Protein AF-A0A2V5MFN9-F1 (afdb_monomer)

Secondary structure (DSSP, 8-state):
---HHHHHHHHHHHHHHHHHHHHHHHHHHHHH-HHHHHHHHHHHHHHHHHHHH-TTTGGGGGHHHHHHHHHHHHHHHHHHHHHHS-SS--SSS----TTS-SHHHHHHHHHHHHHHHHTS-GGGS-GGGSGGGHHHHHHHHT------HHHHHHHHHHHHHHHHHHH-TT-HHHHHHHTTS-HHHHHHHHHHH--TT-HHHHHHHHHS-HHHHHT---HHHHHHHHHHTTT-

Sequence (232 aa):
ERSFENARRARDDLFSDQNNRKRYGGYVAALFDPEIWTAIEARETKLRDAISKDSKLKSRIGAYDRIKNAQAELAKIAPRYDYLEQERPSTVGYRGPRAFYGTLFKYARLLTRAIDERLKPNGERIAAFRDSAKESLELELFSTEPVYNDYEILRLTDSLTDLAEKFGADDPMVKRVLAGKSPKARAAELVNGTKLKDVEFRKNLYAKDTTTLQAAHDPMLDLARMIDAPAR

Radius of gyration: 21.9 Å; Cα contacts (8 Å, |Δi|>4): 192; chains: 1; bounding box: 61×42×59 Å

Nearest PDB structures (foldseek):
  7dkb-assembly1_A  TM=8.309E-01  e=1.245E-04  Stenotrophomonas maltophilia R551-3
  3wok-assembly1_B  TM=7.250E-01  e=6.229E-05  Pseudoxanthomonas mexicana
  3woj-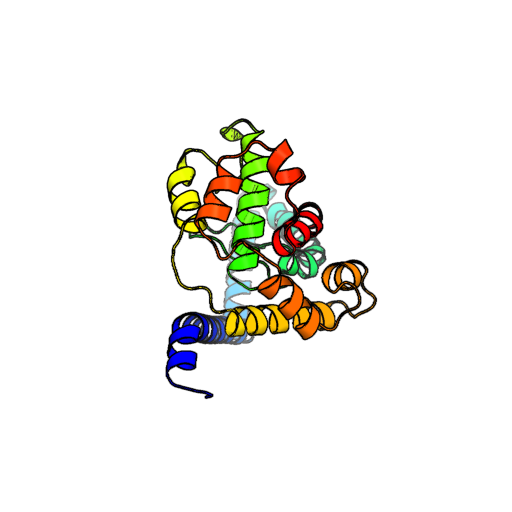assembly1_B  TM=7.357E-01  e=9.725E-05  Pseudoxanthomonas mexicana
  3wop-assembly1_B  TM=7.142E-01  e=1.185E-04  Pseudoxanthomonas mexicana
  3wor-assembly1_B  TM=7.436E-01  e=5.497E-04  Pseudoxanthomonas mexicana

Foldseek 3Di:
DPDPVVCVVCVVVVVVVVVVVVVVVVVVVLVPDPVSVVVVVVVVVVVLVVQCPDPVRNVVNCVVVVVVVVVVVCVVCVLPLQQLHDPDDDPDDDDDRLQQDFLLLVLLQLLLLLQVQVVDDLVPHDPCNHPVNVVVSLCSQLDLPDGDLVVQLVRNLVSLVCVCVSQHCPDPLNCVQCVPHRSSVSSNCQSVQFPSNDSVVSVVSNVDHPVVVVVDDHSSNVSSVVSVVVND

pLDDT: mean 91.91, std 8.73, range [52.59, 98.75]

Structure (mmCIF, N/CA/C/O backbone):
data_AF-A0A2V5MFN9-F1
#
_entry.id   AF-A0A2V5MFN9-F1
#
loop_
_atom_site.group_PDB
_atom_site.id
_atom_site.type_symbol
_atom_site.label_atom_id
_atom_site.label_alt_id
_atom_site.label_comp_id
_atom_site.label_asym_id
_atom_site.label_entity_id
_atom_site.label_seq_id
_atom_site.pdbx_PDB_ins_code
_atom_site.Cartn_x
_atom_site.Cartn_y
_atom_site.Cartn_z
_atom_site.occupancy
_atom_site.B_iso_or_equiv
_atom_site.auth_seq_id
_atom_site.auth_comp_id
_atom_site.auth_asym_id
_atom_site.auth_atom_id
_atom_site.pdbx_PDB_model_num
ATOM 1 N N . GLU A 1 1 ? -27.199 -4.634 -4.496 1.00 54.81 1 GLU A N 1
ATOM 2 C CA . GLU A 1 1 ? -26.996 -3.482 -3.588 1.00 54.81 1 GLU A CA 1
ATOM 3 C C . GLU A 1 1 ? -27.742 -3.727 -2.284 1.00 54.81 1 GLU A C 1
ATOM 5 O O . GLU A 1 1 ? -28.773 -4.385 -2.321 1.00 54.81 1 GLU A O 1
ATOM 10 N N . ARG A 1 2 ? -27.213 -3.270 -1.139 1.00 76.06 2 ARG A N 1
ATOM 11 C CA . ARG A 1 2 ? -27.873 -3.435 0.174 1.00 76.06 2 ARG A CA 1
ATOM 12 C C . ARG A 1 2 ? -28.681 -2.195 0.604 1.00 76.06 2 ARG A C 1
ATOM 14 O O . ARG A 1 2 ? -29.688 -2.362 1.275 1.00 76.06 2 ARG A O 1
ATOM 21 N N . SER A 1 3 ? -28.257 -0.977 0.234 1.00 89.38 3 SER A N 1
ATOM 22 C CA . SER A 1 3 ? -28.983 0.296 0.450 1.00 89.38 3 SER A CA 1
ATOM 23 C C . SER A 1 3 ? -28.327 1.455 -0.328 1.00 89.38 3 SER A C 1
ATOM 25 O O . SER A 1 3 ? -27.166 1.337 -0.728 1.00 89.38 3 SER A O 1
ATOM 27 N N . PHE A 1 4 ? -29.030 2.587 -0.486 1.00 91.94 4 PHE A N 1
ATOM 28 C CA . PHE A 1 4 ? -28.477 3.826 -1.067 1.00 91.94 4 PHE A CA 1
ATOM 29 C C . PHE A 1 4 ? -27.257 4.342 -0.292 1.00 91.94 4 PHE A C 1
ATOM 31 O O . PHE A 1 4 ? -26.250 4.722 -0.881 1.00 91.94 4 PHE A O 1
ATOM 38 N N . GLU A 1 5 ? -27.316 4.308 1.040 1.00 91.88 5 GLU A N 1
ATOM 39 C CA . GLU A 1 5 ? -26.217 4.784 1.880 1.00 91.88 5 GLU A CA 1
ATOM 40 C C . GLU A 1 5 ? -24.960 3.916 1.717 1.00 91.88 5 GLU A C 1
ATOM 42 O O . GLU A 1 5 ? -23.855 4.445 1.647 1.00 91.88 5 GLU A O 1
ATOM 47 N N . ASN A 1 6 ? -25.105 2.598 1.548 1.00 91.56 6 ASN A N 1
ATOM 48 C CA . ASN A 1 6 ? -23.965 1.733 1.234 1.00 91.56 6 ASN A CA 1
ATOM 49 C C . ASN A 1 6 ? -23.357 2.058 -0.137 1.00 91.56 6 ASN A C 1
ATOM 51 O O . ASN A 1 6 ? -22.135 2.070 -0.271 1.00 91.56 6 ASN A O 1
ATOM 55 N N . ALA A 1 7 ? -24.190 2.364 -1.138 1.00 90.94 7 ALA A N 1
ATOM 56 C CA . ALA A 1 7 ? -23.710 2.790 -2.450 1.00 90.94 7 ALA A CA 1
ATOM 57 C C . ALA A 1 7 ? -22.947 4.122 -2.363 1.00 90.94 7 ALA A C 1
ATOM 59 O O . ALA A 1 7 ? -21.860 4.235 -2.922 1.00 90.94 7 ALA A O 1
ATOM 60 N N . ARG A 1 8 ? -23.457 5.100 -1.600 1.00 92.56 8 ARG A N 1
ATOM 61 C CA . ARG A 1 8 ? -22.778 6.386 -1.376 1.00 92.56 8 ARG A CA 1
ATOM 62 C C . ARG A 1 8 ? -21.408 6.202 -0.718 1.00 92.56 8 ARG A C 1
ATOM 64 O O . ARG A 1 8 ? -20.448 6.817 -1.169 1.00 92.56 8 ARG A O 1
ATOM 71 N N . ARG A 1 9 ? -21.314 5.357 0.316 1.00 92.38 9 ARG A N 1
ATOM 72 C CA . ARG A 1 9 ? -20.062 5.076 1.047 1.00 92.38 9 ARG A CA 1
ATOM 73 C C . ARG A 1 9 ? -18.984 4.439 0.169 1.00 92.38 9 ARG A C 1
ATOM 75 O O . ARG A 1 9 ? -17.819 4.770 0.325 1.00 92.38 9 ARG A O 1
ATOM 82 N N . ALA A 1 10 ? -19.371 3.540 -0.736 1.00 92.12 10 ALA A N 1
ATOM 83 C CA . ALA A 1 10 ? -18.436 2.788 -1.575 1.00 92.12 10 ALA A CA 1
ATOM 84 C C . ALA A 1 10 ? -18.175 3.425 -2.952 1.00 92.12 10 ALA A C 1
ATOM 86 O O . ALA A 1 10 ? -17.347 2.924 -3.707 1.00 92.12 10 ALA A O 1
ATOM 87 N N . ARG A 1 11 ? -18.891 4.498 -3.313 1.00 92.38 11 ARG A N 1
ATOM 88 C CA . ARG A 1 11 ? -18.909 5.059 -4.673 1.00 92.38 11 ARG A CA 1
ATOM 89 C C . ARG A 1 11 ? -17.518 5.410 -5.205 1.00 92.38 11 ARG A C 1
ATOM 91 O O . ARG A 1 11 ? -17.203 5.049 -6.335 1.00 92.38 11 ARG A O 1
ATOM 98 N N . ASP A 1 12 ? -16.715 6.118 -4.418 1.00 89.56 12 ASP A N 1
ATOM 99 C CA . ASP A 1 12 ? -15.441 6.674 -4.891 1.00 89.56 12 ASP A CA 1
ATOM 100 C C . ASP A 1 12 ? -14.370 5.573 -5.033 1.00 89.56 12 ASP A C 1
ATOM 102 O O . ASP A 1 12 ? -13.616 5.553 -6.012 1.00 89.56 12 ASP A O 1
ATOM 106 N N . ASP A 1 13 ? -14.378 4.592 -4.124 1.00 89.44 13 ASP A N 1
ATOM 107 C CA . ASP A 1 13 ? -13.568 3.373 -4.237 1.00 89.44 13 ASP A CA 1
ATOM 108 C C . ASP A 1 13 ? -13.994 2.541 -5.454 1.00 89.44 13 ASP A C 1
ATOM 110 O O . ASP A 1 13 ? -13.163 2.199 -6.292 1.00 89.44 13 ASP A O 1
ATOM 114 N N . LEU A 1 14 ? -15.298 2.283 -5.610 1.00 91.75 14 LEU A N 1
ATOM 115 C CA . LEU A 1 14 ? -15.836 1.505 -6.728 1.00 91.75 14 LEU A CA 1
ATOM 116 C C . LEU A 1 14 ? -15.491 2.148 -8.074 1.00 91.75 14 LEU A C 1
ATOM 118 O O . LEU A 1 14 ? -15.101 1.454 -9.013 1.00 91.75 14 LEU A O 1
ATOM 122 N N . PHE A 1 15 ? -15.614 3.471 -8.173 1.00 92.25 15 PHE A N 1
ATOM 123 C CA . PHE A 1 15 ? -15.217 4.211 -9.365 1.00 92.25 15 PHE A CA 1
ATOM 124 C C . PHE A 1 15 ? -13.717 4.053 -9.649 1.00 92.25 15 PHE A C 1
ATOM 126 O O . PHE A 1 15 ? -13.321 3.784 -10.788 1.00 92.25 15 PHE A O 1
ATOM 133 N N . SER A 1 16 ? -12.880 4.166 -8.614 1.00 88.81 16 SER A N 1
ATOM 134 C CA . SER A 1 16 ? -11.431 3.976 -8.725 1.00 88.81 16 SER A CA 1
ATOM 135 C C . SER A 1 16 ? -11.075 2.563 -9.197 1.00 88.81 16 SER A C 1
ATOM 137 O O . SER A 1 16 ? -10.238 2.406 -10.091 1.00 88.81 16 SER A O 1
ATOM 139 N N . ASP A 1 17 ? -11.750 1.540 -8.677 1.00 89.75 17 ASP A N 1
ATOM 140 C CA . ASP A 1 17 ? -11.552 0.140 -9.055 1.00 89.75 17 ASP A CA 1
ATOM 141 C C . ASP A 1 17 ? -12.004 -0.143 -10.489 1.00 89.75 17 ASP A C 1
ATOM 143 O O . ASP A 1 17 ? -11.274 -0.770 -11.261 1.00 89.75 17 ASP A O 1
ATOM 147 N N . GLN A 1 18 ? -13.165 0.374 -10.898 1.00 93.25 18 GLN A N 1
ATOM 148 C CA . GLN A 1 18 ? -13.652 0.271 -12.276 1.00 93.25 18 GLN A CA 1
ATOM 149 C C . GLN A 1 18 ? -12.688 0.934 -13.264 1.00 93.25 18 GLN A C 1
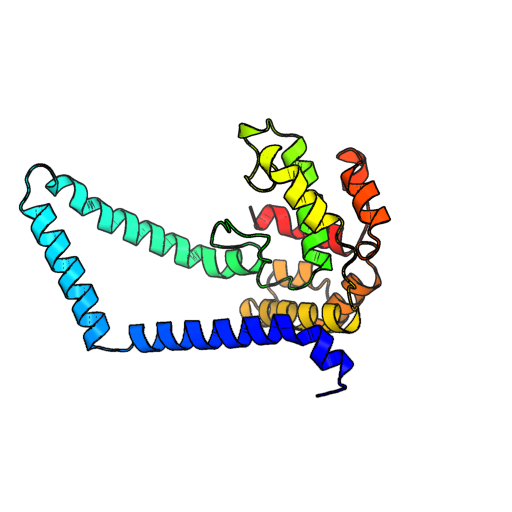ATOM 151 O O . GLN A 1 18 ? -12.368 0.360 -14.311 1.00 93.25 18 GLN A O 1
ATOM 156 N N . ASN A 1 19 ? -12.179 2.118 -12.918 1.00 93.25 19 ASN A N 1
ATOM 157 C CA . ASN A 1 19 ? -11.211 2.829 -13.740 1.00 93.25 19 ASN A CA 1
ATOM 158 C C . ASN A 1 19 ? -9.875 2.072 -13.826 1.00 93.25 19 ASN A C 1
ATOM 160 O O . ASN A 1 19 ? -9.330 1.895 -14.919 1.00 93.25 19 ASN A O 1
ATOM 164 N N . ASN A 1 20 ? -9.374 1.554 -12.700 1.00 89.44 20 ASN A N 1
ATOM 165 C CA . ASN A 1 20 ? -8.176 0.715 -12.678 1.00 89.44 20 ASN A CA 1
ATOM 166 C C . ASN A 1 20 ? -8.368 -0.546 -13.529 1.00 89.44 20 ASN A C 1
ATOM 168 O O . ASN A 1 20 ? -7.502 -0.858 -14.346 1.00 89.44 20 ASN A O 1
ATOM 172 N N . ARG A 1 21 ? -9.508 -1.236 -13.412 1.00 93.69 21 ARG A N 1
ATOM 173 C CA . ARG A 1 21 ? -9.825 -2.426 -14.215 1.00 93.69 21 ARG A CA 1
ATOM 174 C C . ARG A 1 21 ? -9.848 -2.112 -15.708 1.00 93.69 21 ARG A C 1
ATOM 176 O O . ARG A 1 21 ? -9.245 -2.851 -16.483 1.00 93.69 21 ARG A O 1
ATOM 183 N N . LYS A 1 22 ? -10.481 -1.008 -16.116 1.00 95.25 22 LYS A N 1
ATOM 184 C CA . LYS A 1 22 ? -10.473 -0.549 -17.515 1.00 95.25 22 LYS A CA 1
ATOM 185 C C . LYS A 1 22 ? -9.045 -0.296 -18.005 1.00 95.25 22 LYS A C 1
ATOM 187 O O . LYS A 1 22 ? -8.675 -0.762 -19.080 1.00 95.25 22 LYS A O 1
ATOM 192 N N . ARG A 1 23 ? -8.233 0.399 -17.202 1.00 94.12 23 ARG A N 1
ATOM 193 C CA . ARG A 1 23 ? -6.831 0.698 -17.523 1.00 94.12 23 ARG A CA 1
ATOM 194 C C . ARG A 1 23 ? -6.000 -0.574 -17.699 1.00 94.12 23 ARG A C 1
ATOM 196 O O . ARG A 1 23 ? -5.337 -0.721 -18.720 1.00 94.12 23 ARG A O 1
ATOM 203 N N . TYR A 1 24 ? -6.049 -1.495 -16.734 1.00 92.38 24 TYR A N 1
ATOM 204 C CA . TYR A 1 24 ? -5.300 -2.752 -16.808 1.00 92.38 24 TYR A CA 1
ATOM 205 C C . TYR A 1 24 ? -5.790 -3.652 -17.945 1.00 92.38 24 TYR A C 1
ATOM 207 O O . TYR A 1 24 ? -4.964 -4.263 -18.613 1.00 92.38 24 TYR A O 1
ATOM 215 N N . GLY A 1 25 ? -7.096 -3.672 -18.230 1.00 95.94 25 GLY A N 1
ATOM 216 C CA . GLY A 1 25 ? -7.638 -4.357 -19.405 1.00 95.94 25 GLY A CA 1
ATOM 217 C C . GLY A 1 25 ? -7.037 -3.833 -20.712 1.00 95.94 25 GLY A C 1
ATOM 218 O O . GLY A 1 25 ? -6.612 -4.624 -21.547 1.00 95.94 25 GLY A O 1
ATOM 219 N N . GLY A 1 26 ? -6.913 -2.509 -20.854 1.00 95.88 26 GLY A N 1
ATOM 220 C CA . GLY A 1 26 ? -6.237 -1.895 -22.001 1.00 95.88 26 GLY A CA 1
ATOM 221 C C . GLY A 1 26 ? -4.747 -2.240 -22.086 1.00 95.88 26 GLY A C 1
ATOM 222 O O . GLY A 1 26 ? -4.255 -2.540 -23.169 1.00 95.88 26 GLY A O 1
ATOM 223 N N . TYR A 1 27 ? -4.029 -2.249 -20.956 1.00 94.38 27 TYR A N 1
ATOM 224 C CA . TYR A 1 27 ? -2.616 -2.649 -20.928 1.00 94.38 27 TYR A CA 1
ATOM 225 C C . TYR A 1 27 ? -2.419 -4.099 -21.363 1.00 94.38 27 TYR A C 1
ATOM 227 O O . TYR A 1 27 ? -1.561 -4.368 -22.195 1.00 94.38 27 TYR A O 1
ATOM 235 N N . VAL A 1 28 ? -3.225 -5.021 -20.837 1.00 95.81 28 VAL A N 1
ATOM 236 C CA . VAL A 1 28 ? -3.150 -6.441 -21.202 1.00 95.81 28 VAL A CA 1
ATOM 237 C C . VAL A 1 28 ? -3.509 -6.646 -22.673 1.00 95.81 28 VAL A C 1
ATOM 239 O O . VAL A 1 28 ? -2.799 -7.367 -23.366 1.00 95.81 28 VAL A O 1
ATOM 242 N N . ALA A 1 29 ? -4.549 -5.973 -23.175 1.00 95.81 29 ALA A N 1
ATOM 243 C CA . ALA A 1 29 ? -4.909 -6.031 -24.590 1.00 95.81 29 ALA A CA 1
ATOM 244 C C . ALA A 1 29 ? -3.756 -5.562 -25.491 1.00 95.81 29 ALA A C 1
ATOM 246 O O . ALA A 1 29 ? -3.422 -6.247 -26.449 1.00 95.81 29 ALA A O 1
ATOM 247 N N . ALA A 1 30 ? -3.099 -4.451 -25.145 1.00 94.56 30 ALA A N 1
ATOM 248 C CA . ALA A 1 30 ? -1.953 -3.949 -25.900 1.00 94.56 30 ALA A CA 1
ATOM 249 C C . ALA A 1 30 ? -0.726 -4.874 -25.827 1.00 94.56 30 ALA A C 1
ATOM 251 O O . ALA A 1 30 ? 0.009 -4.985 -26.800 1.00 94.56 30 ALA A O 1
ATOM 252 N N . LEU A 1 31 ? -0.496 -5.541 -24.690 1.00 93.06 31 LEU A N 1
ATOM 253 C CA . LEU A 1 31 ? 0.604 -6.503 -24.534 1.00 93.06 31 LEU A CA 1
ATOM 254 C C . LEU A 1 31 ? 0.388 -7.792 -25.337 1.00 93.06 31 LEU A C 1
ATOM 256 O O . LEU A 1 31 ? 1.364 -8.448 -25.687 1.00 93.06 31 LEU A O 1
ATOM 260 N N . PHE A 1 32 ? -0.864 -8.156 -25.620 1.00 95.69 32 PHE A N 1
ATOM 261 C CA . PHE A 1 32 ? -1.203 -9.306 -26.461 1.00 95.69 32 PHE A CA 1
ATOM 262 C C . PHE A 1 32 ? -1.425 -8.955 -27.934 1.00 95.69 32 PHE A C 1
ATOM 264 O O . PHE A 1 32 ? -1.604 -9.863 -28.743 1.00 95.69 32 PHE A O 1
ATOM 271 N N . ASP A 1 33 ? -1.403 -7.672 -28.292 1.00 97.69 33 ASP A N 1
ATOM 272 C CA . ASP A 1 33 ? -1.504 -7.224 -29.676 1.00 97.69 33 ASP A CA 1
ATOM 273 C C . ASP A 1 33 ? -0.161 -7.448 -30.409 1.00 97.69 33 ASP A C 1
ATOM 275 O O . ASP A 1 33 ? 0.855 -6.842 -30.036 1.00 97.69 33 ASP A O 1
ATOM 279 N N . PRO A 1 34 ? -0.117 -8.304 -31.451 1.00 97.12 34 PRO A N 1
ATOM 280 C CA . PRO A 1 34 ? 1.129 -8.627 -32.143 1.00 97.12 34 PRO A CA 1
ATOM 281 C C . PRO A 1 34 ? 1.766 -7.435 -32.863 1.00 97.12 34 PRO A C 1
ATOM 283 O O . PRO A 1 34 ? 2.992 -7.377 -32.968 1.00 97.12 34 PRO A O 1
ATOM 286 N N . GLU A 1 35 ? 0.969 -6.486 -33.363 1.00 97.62 35 GLU A N 1
ATOM 287 C CA . GLU A 1 35 ? 1.479 -5.307 -34.067 1.00 97.62 35 GLU A CA 1
ATOM 288 C C . GLU A 1 35 ? 2.145 -4.346 -33.082 1.00 97.62 35 GLU A C 1
ATOM 290 O O . GLU A 1 35 ? 3.250 -3.854 -33.336 1.00 97.62 35 GLU A O 1
ATOM 295 N N . ILE A 1 36 ? 1.518 -4.126 -31.921 1.00 96.94 36 ILE A N 1
ATOM 296 C CA . ILE A 1 36 ? 2.096 -3.311 -30.845 1.00 96.94 36 ILE A CA 1
ATOM 297 C C . ILE A 1 36 ? 3.383 -3.949 -30.328 1.00 96.94 36 ILE A C 1
ATOM 299 O O . ILE A 1 36 ? 4.393 -3.249 -30.193 1.00 96.94 36 ILE A O 1
ATOM 303 N N . TRP A 1 37 ? 3.374 -5.258 -30.063 1.00 94.94 37 TRP A N 1
ATOM 304 C CA . TRP A 1 37 ? 4.554 -5.960 -29.563 1.00 94.94 37 TRP A CA 1
ATOM 305 C C . TRP A 1 37 ? 5.717 -5.891 -30.559 1.00 94.94 37 TRP A C 1
ATOM 307 O O . TRP A 1 37 ? 6.818 -5.462 -30.207 1.00 94.94 37 TRP A O 1
ATOM 317 N N . THR A 1 38 ? 5.443 -6.174 -31.835 1.00 96.81 38 THR A N 1
ATOM 318 C CA . THR A 1 38 ? 6.428 -6.066 -32.922 1.00 96.81 38 THR A CA 1
ATOM 319 C C . THR A 1 38 ? 6.982 -4.642 -33.036 1.00 96.81 38 THR A C 1
ATOM 321 O O . THR A 1 38 ? 8.184 -4.438 -33.221 1.00 96.81 38 THR A O 1
ATOM 324 N N . ALA A 1 39 ? 6.134 -3.619 -32.885 1.00 96.94 39 ALA A N 1
ATOM 325 C CA . ALA A 1 39 ? 6.572 -2.227 -32.910 1.00 96.94 39 ALA A CA 1
ATOM 326 C C . ALA A 1 39 ? 7.486 -1.871 -31.722 1.00 96.94 39 ALA A C 1
ATOM 328 O O . ALA A 1 39 ? 8.396 -1.052 -31.882 1.00 96.94 39 ALA A O 1
ATOM 329 N N . ILE A 1 40 ? 7.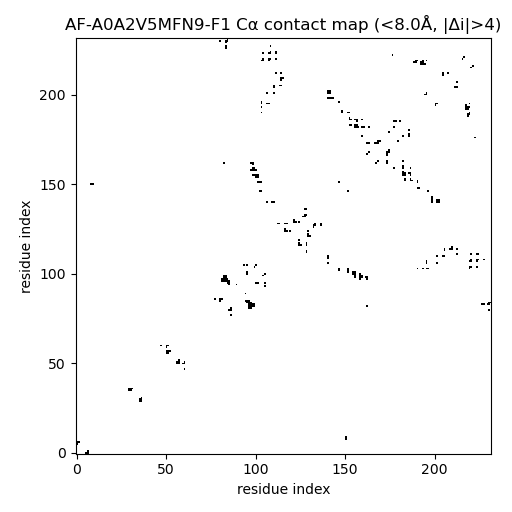270 -2.460 -30.541 1.00 96.25 40 ILE A N 1
ATOM 330 C CA . ILE A 1 40 ? 8.151 -2.299 -29.374 1.00 96.25 40 ILE A CA 1
ATOM 331 C C . ILE A 1 40 ? 9.517 -2.941 -29.653 1.00 96.25 40 ILE A C 1
ATOM 333 O O . ILE A 1 40 ? 10.541 -2.268 -29.503 1.00 96.25 40 ILE A O 1
ATOM 337 N N . GLU A 1 41 ? 9.540 -4.185 -30.135 1.00 96.00 41 GLU A N 1
ATOM 338 C CA . GLU A 1 41 ? 10.775 -4.914 -30.468 1.00 96.00 41 GLU A CA 1
ATOM 339 C C . GLU A 1 41 ? 11.590 -4.209 -31.563 1.00 96.00 41 GLU A C 1
ATOM 341 O O . GLU A 1 41 ? 12.815 -4.068 -31.460 1.00 96.00 41 GLU A O 1
ATOM 346 N N . ALA A 1 42 ? 10.917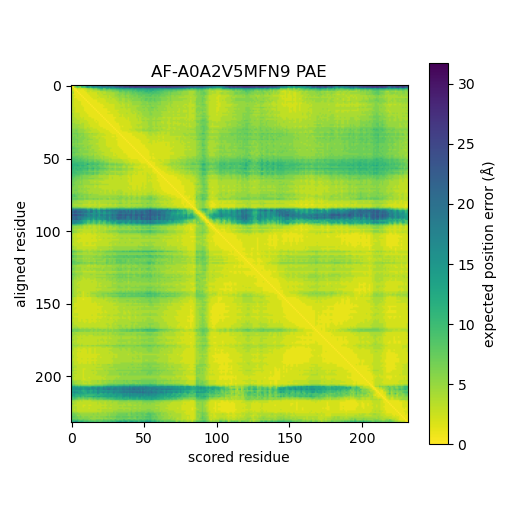 -3.685 -32.592 1.00 97.88 42 ALA A N 1
ATOM 347 C CA . ALA A 1 42 ? 11.561 -2.923 -33.656 1.00 97.88 42 ALA A CA 1
ATOM 348 C C . ALA A 1 42 ? 12.199 -1.623 -33.132 1.00 97.88 42 ALA A C 1
ATOM 350 O O . ALA A 1 42 ? 13.310 -1.264 -33.536 1.00 97.88 42 ALA A O 1
ATOM 351 N N . ARG A 1 43 ? 11.530 -0.913 -32.208 1.00 97.75 43 ARG A N 1
ATOM 352 C CA . ARG A 1 43 ? 12.085 0.296 -31.570 1.00 97.75 43 ARG A CA 1
ATOM 353 C C . ARG A 1 43 ? 13.296 -0.032 -30.702 1.00 97.75 43 ARG A C 1
ATOM 355 O O . ARG A 1 43 ? 14.279 0.709 -30.758 1.00 97.75 43 ARG A O 1
ATOM 362 N N . GLU A 1 44 ? 13.246 -1.120 -29.932 1.00 96.25 44 GLU A N 1
ATOM 363 C CA . GLU A 1 44 ? 14.388 -1.569 -29.129 1.00 96.25 44 GLU A CA 1
ATOM 364 C C . GLU A 1 44 ? 15.586 -1.912 -30.020 1.00 96.25 44 GLU A C 1
ATOM 366 O O . GLU A 1 44 ? 16.678 -1.388 -29.795 1.00 96.25 44 GLU A O 1
ATOM 371 N N . THR A 1 45 ? 15.376 -2.729 -31.055 1.00 97.00 45 THR A N 1
ATOM 372 C CA . THR A 1 45 ? 16.426 -3.126 -32.004 1.00 97.00 45 THR A CA 1
ATOM 373 C C . THR A 1 45 ? 17.073 -1.903 -32.647 1.00 97.00 45 THR A C 1
ATOM 375 O O . THR A 1 45 ? 18.293 -1.754 -32.611 1.00 97.00 45 THR A O 1
ATOM 378 N N . LYS A 1 46 ? 16.262 -0.954 -33.137 1.00 97.44 46 LYS A N 1
ATOM 379 C CA . LYS A 1 46 ? 16.761 0.290 -33.739 1.00 97.44 46 LYS A CA 1
ATOM 380 C C . LYS A 1 46 ? 17.638 1.095 -32.775 1.00 97.44 46 LYS A C 1
ATOM 382 O O . LYS A 1 46 ? 18.661 1.640 -33.192 1.00 97.44 46 LYS A O 1
ATOM 387 N N . LEU A 1 47 ? 17.248 1.192 -31.501 1.00 96.44 47 LEU A N 1
ATOM 388 C CA . LEU A 1 47 ? 18.026 1.913 -30.492 1.00 96.44 47 LEU A CA 1
ATOM 389 C C . LEU A 1 47 ? 19.336 1.186 -30.164 1.00 96.44 47 LEU A C 1
ATOM 391 O O . LEU A 1 47 ? 20.388 1.823 -30.111 1.00 96.44 47 LEU A O 1
ATOM 395 N N . ARG A 1 48 ? 19.293 -0.138 -29.989 1.00 95.75 48 ARG A N 1
ATOM 396 C CA . ARG A 1 48 ? 20.488 -0.959 -29.748 1.00 95.75 48 ARG A CA 1
ATOM 397 C C . ARG A 1 48 ? 21.488 -0.845 -30.894 1.00 95.75 48 ARG A C 1
ATOM 399 O O . ARG A 1 48 ? 22.660 -0.580 -30.640 1.00 95.75 48 ARG A O 1
ATOM 406 N N . ASP A 1 49 ? 21.022 -0.940 -32.135 1.00 95.44 49 ASP A N 1
ATOM 407 C CA . ASP A 1 49 ? 21.863 -0.787 -33.324 1.00 95.44 49 ASP A CA 1
ATOM 408 C C . ASP A 1 49 ? 22.523 0.592 -33.386 1.00 95.44 49 ASP A C 1
ATOM 410 O O . ASP A 1 49 ? 23.709 0.701 -33.707 1.00 95.44 49 ASP A O 1
ATOM 414 N N . ALA A 1 50 ? 21.776 1.655 -33.069 1.00 95.69 50 ALA A N 1
ATOM 415 C CA . ALA A 1 50 ? 22.314 3.011 -33.019 1.00 95.69 50 ALA A CA 1
ATOM 416 C C . ALA A 1 50 ? 23.406 3.146 -31.942 1.00 95.69 50 ALA A C 1
ATOM 418 O O . ALA A 1 50 ? 24.475 3.689 -32.220 1.00 95.69 50 ALA A O 1
ATOM 419 N N . ILE A 1 51 ? 23.179 2.589 -30.747 1.00 95.62 51 ILE A N 1
ATOM 420 C CA . ILE A 1 51 ? 24.164 2.558 -29.654 1.00 95.62 51 ILE A CA 1
ATOM 421 C C . ILE A 1 51 ? 25.423 1.790 -30.073 1.00 95.62 51 ILE A C 1
ATOM 423 O O . ILE A 1 51 ? 26.534 2.241 -29.807 1.00 95.62 51 ILE A O 1
ATOM 427 N N . SER A 1 52 ? 25.275 0.638 -30.731 1.00 92.94 52 SER A N 1
ATOM 428 C CA . SER A 1 52 ? 26.407 -0.200 -31.141 1.00 92.94 52 SER A CA 1
ATOM 429 C C . SER A 1 52 ? 27.255 0.416 -32.257 1.00 92.94 52 SER A C 1
ATOM 431 O O . SER A 1 52 ? 28.453 0.126 -32.328 1.00 92.94 52 SER A O 1
ATOM 433 N N . LYS A 1 53 ? 26.653 1.252 -33.114 1.00 95.38 53 LYS A N 1
ATOM 434 C CA . LYS A 1 53 ? 27.331 1.962 -34.213 1.00 95.38 53 LYS A CA 1
ATOM 435 C C . LYS A 1 53 ? 28.064 3.227 -33.754 1.00 95.38 53 LYS A C 1
ATOM 437 O O . LYS A 1 53 ? 29.020 3.630 -34.412 1.00 95.38 53 LYS A O 1
ATOM 442 N N . ASP A 1 54 ? 27.662 3.834 -32.639 1.00 96.44 54 ASP A N 1
ATOM 443 C CA . ASP A 1 54 ? 28.342 4.998 -32.061 1.00 96.44 54 ASP A CA 1
ATOM 444 C C . ASP A 1 54 ? 29.447 4.559 -31.083 1.00 96.44 54 ASP A C 1
ATOM 446 O O . ASP A 1 54 ? 29.186 3.999 -30.017 1.00 96.44 54 ASP A O 1
ATOM 450 N N . SER A 1 55 ? 30.707 4.853 -31.416 1.00 95.31 55 SER A N 1
ATOM 451 C CA . SER A 1 55 ? 31.869 4.496 -30.592 1.00 95.31 55 SER A CA 1
ATOM 452 C C . SER A 1 55 ? 31.832 5.096 -29.182 1.00 95.31 55 SER A C 1
ATOM 454 O O . SER A 1 55 ? 32.356 4.479 -28.253 1.00 95.31 55 SER A O 1
ATOM 456 N N . LYS A 1 56 ? 31.177 6.250 -28.990 1.00 96.25 56 LYS A N 1
ATOM 457 C CA . LYS A 1 56 ? 31.014 6.892 -27.676 1.00 96.25 56 LYS A CA 1
ATOM 458 C C . LYS A 1 56 ? 29.961 6.194 -26.818 1.00 96.25 56 LYS A C 1
ATOM 460 O O . LYS A 1 56 ? 30.051 6.234 -25.590 1.00 96.25 56 LYS A O 1
ATOM 465 N N . LEU A 1 57 ? 28.965 5.565 -27.444 1.00 94.81 57 LEU A N 1
ATOM 466 C CA . LEU A 1 57 ? 27.835 4.934 -26.756 1.00 94.81 57 LEU A CA 1
ATOM 467 C C . LEU A 1 57 ? 27.955 3.418 -26.659 1.00 94.81 57 LEU A C 1
ATOM 469 O O . LEU A 1 57 ? 27.306 2.833 -25.799 1.00 94.81 57 LEU A O 1
ATOM 473 N N . LYS A 1 58 ? 28.802 2.777 -27.468 1.00 93.56 58 LYS A N 1
ATOM 474 C CA . LYS A 1 58 ? 28.925 1.316 -27.559 1.00 93.56 58 LYS A CA 1
ATOM 475 C C . LYS A 1 58 ? 29.065 0.616 -26.203 1.00 93.56 58 LYS A C 1
ATOM 477 O O . LYS A 1 58 ? 28.453 -0.427 -25.991 1.00 93.56 58 LYS A O 1
ATOM 482 N N . SER A 1 59 ? 29.800 1.204 -25.255 1.00 93.31 59 SER A N 1
ATOM 483 C CA . SER A 1 59 ? 29.955 0.662 -23.892 1.00 93.31 59 SER A CA 1
ATOM 484 C C . SER A 1 59 ? 28.653 0.636 -23.077 1.00 93.31 59 SER A C 1
ATOM 486 O O . SER A 1 59 ? 28.537 -0.118 -22.113 1.00 93.31 59 SER A O 1
ATOM 488 N N . ARG A 1 60 ? 27.646 1.429 -23.459 1.00 94.81 60 ARG A N 1
ATOM 489 C CA . ARG A 1 60 ? 26.338 1.518 -22.796 1.00 94.81 60 ARG A CA 1
ATOM 490 C C . ARG A 1 60 ? 25.388 0.390 -23.170 1.00 94.81 60 ARG A C 1
ATOM 492 O O . ARG A 1 60 ? 24.383 0.237 -22.483 1.00 94.81 60 ARG A O 1
ATOM 499 N N . ILE A 1 61 ? 25.701 -0.432 -24.175 1.00 93.81 61 ILE A N 1
ATOM 500 C CA . ILE A 1 61 ? 24.848 -1.569 -24.554 1.00 93.81 61 ILE A CA 1
ATOM 501 C C . ILE A 1 61 ? 24.624 -2.542 -23.383 1.00 93.81 61 ILE A C 1
ATOM 503 O O . ILE A 1 61 ? 23.521 -3.054 -23.210 1.00 93.81 61 ILE A O 1
ATOM 507 N N . GLY A 1 62 ? 25.617 -2.696 -22.496 1.00 92.94 62 GLY A N 1
ATOM 508 C CA . GLY A 1 62 ? 25.505 -3.518 -21.285 1.00 92.94 62 GLY A CA 1
ATOM 509 C C . GLY A 1 62 ? 24.491 -3.002 -20.252 1.00 92.94 62 GLY A C 1
ATOM 510 O O . GLY A 1 62 ? 24.166 -3.710 -19.301 1.00 92.94 62 GLY A O 1
ATOM 511 N N . ALA A 1 63 ? 23.948 -1.787 -20.415 1.00 94.75 63 ALA A N 1
ATOM 512 C CA . ALA A 1 63 ? 22.855 -1.297 -19.576 1.00 94.75 63 ALA A CA 1
ATOM 513 C C . ALA A 1 63 ? 21.591 -2.163 -19.710 1.00 94.75 63 ALA A C 1
ATOM 515 O O . ALA A 1 63 ? 20.881 -2.335 -18.723 1.00 94.75 63 ALA A O 1
ATOM 516 N N . TYR A 1 64 ? 21.342 -2.751 -20.885 1.00 94.31 64 TYR A N 1
ATOM 517 C CA . TYR A 1 64 ? 20.206 -3.651 -21.093 1.00 94.31 64 TYR A CA 1
ATOM 518 C C . TYR A 1 64 ? 20.293 -4.899 -20.218 1.00 94.31 64 TYR A C 1
ATOM 520 O O . TYR A 1 64 ? 19.314 -5.252 -19.566 1.00 94.31 64 TYR A O 1
ATOM 528 N N . ASP A 1 65 ? 21.468 -5.525 -20.136 1.00 95.00 65 ASP A N 1
ATOM 529 C CA . ASP A 1 65 ? 21.665 -6.700 -19.283 1.00 95.00 65 ASP A CA 1
ATOM 530 C C . ASP A 1 65 ? 21.520 -6.336 -17.805 1.00 95.00 65 ASP A C 1
ATOM 532 O O . ASP A 1 65 ? 20.887 -7.060 -17.040 1.00 95.00 65 ASP A O 1
ATOM 536 N N . ARG A 1 66 ? 22.023 -5.162 -17.401 1.00 96.69 66 ARG A N 1
ATOM 537 C CA . ARG A 1 66 ? 21.820 -4.652 -16.037 1.00 96.69 66 ARG A CA 1
ATOM 538 C C . ARG A 1 66 ? 20.338 -4.449 -15.714 1.00 96.69 66 ARG A C 1
ATOM 540 O O . ARG A 1 66 ? 19.910 -4.839 -14.632 1.00 96.69 66 ARG A O 1
ATOM 547 N N . ILE A 1 67 ? 19.563 -3.870 -16.634 1.00 95.88 67 ILE A N 1
ATOM 548 C CA . ILE A 1 67 ? 18.114 -3.685 -16.469 1.00 95.88 67 ILE A CA 1
ATOM 549 C C . ILE A 1 67 ? 17.414 -5.042 -16.406 1.00 95.88 67 ILE A C 1
ATOM 551 O O . ILE A 1 67 ? 16.621 -5.263 -15.497 1.00 95.88 67 ILE A O 1
ATOM 555 N N . LYS A 1 68 ? 17.734 -5.967 -17.317 1.00 96.19 68 LYS A N 1
ATOM 556 C CA . LYS A 1 68 ? 17.170 -7.322 -17.336 1.00 96.19 68 LYS A CA 1
ATOM 557 C C . LYS A 1 68 ? 17.414 -8.048 -16.013 1.00 96.19 68 LYS A C 1
ATOM 559 O O . LYS A 1 68 ? 16.480 -8.608 -15.448 1.00 96.19 68 LYS A O 1
ATOM 564 N N . ASN A 1 69 ? 18.640 -7.995 -15.498 1.00 97.06 69 ASN A N 1
ATOM 565 C CA . ASN A 1 69 ? 18.992 -8.615 -14.222 1.00 97.06 69 ASN A CA 1
ATOM 566 C C . ASN A 1 69 ? 18.241 -7.961 -13.055 1.00 97.06 69 ASN A C 1
ATOM 568 O O . ASN A 1 69 ? 17.694 -8.668 -12.216 1.00 97.06 69 ASN A O 1
ATOM 572 N N . ALA A 1 70 ? 18.137 -6.629 -13.032 1.00 95.62 70 ALA A N 1
ATOM 573 C CA . ALA A 1 70 ? 17.357 -5.928 -12.014 1.00 95.62 70 ALA A CA 1
ATOM 574 C C . ALA A 1 70 ? 15.867 -6.316 -12.057 1.00 95.62 70 ALA A C 1
ATOM 576 O O . ALA A 1 70 ? 15.287 -6.609 -11.018 1.00 95.62 70 ALA A O 1
ATOM 577 N N . GLN A 1 71 ? 15.260 -6.384 -13.246 1.00 95.19 71 GLN A N 1
ATOM 578 C CA . GLN A 1 71 ? 13.868 -6.821 -13.420 1.00 95.19 71 GLN A CA 1
ATOM 579 C C . GLN A 1 71 ? 13.658 -8.273 -12.967 1.00 95.19 71 GLN A C 1
ATOM 581 O O . GLN A 1 71 ? 12.641 -8.585 -12.352 1.00 95.19 71 GLN A O 1
ATOM 586 N N . ALA A 1 72 ? 14.631 -9.156 -13.212 1.00 96.00 72 ALA A N 1
ATOM 587 C CA . ALA A 1 72 ? 14.575 -10.538 -12.747 1.00 96.00 72 ALA A CA 1
ATOM 588 C C . ALA A 1 72 ? 14.624 -10.648 -11.213 1.00 96.00 72 ALA A C 1
ATOM 590 O O . ALA A 1 72 ? 13.915 -11.477 -10.649 1.00 96.00 72 ALA A O 1
ATOM 591 N N . GLU A 1 73 ? 15.415 -9.816 -10.527 1.00 94.38 73 GLU A N 1
ATOM 592 C CA . GLU A 1 73 ? 15.396 -9.757 -9.058 1.00 94.38 73 GLU A CA 1
ATOM 593 C C . GLU A 1 73 ? 14.092 -9.147 -8.527 1.00 94.38 73 GLU A C 1
ATOM 595 O O . GLU A 1 73 ? 13.496 -9.697 -7.599 1.00 94.38 73 GLU A O 1
ATOM 600 N N . LEU A 1 74 ? 13.594 -8.075 -9.156 1.00 90.81 74 LEU A N 1
ATOM 601 C CA . LEU A 1 74 ? 12.302 -7.471 -8.809 1.00 90.81 74 LEU A CA 1
ATOM 602 C C . LEU A 1 74 ? 11.163 -8.494 -8.893 1.00 90.81 74 LEU A C 1
ATOM 604 O O . LEU A 1 74 ? 10.376 -8.608 -7.959 1.00 90.81 74 LEU A O 1
ATOM 608 N N . ALA A 1 75 ? 11.123 -9.310 -9.948 1.00 92.12 75 ALA A N 1
ATOM 609 C CA . ALA A 1 75 ? 10.097 -10.338 -10.126 1.00 92.12 75 ALA A CA 1
ATOM 610 C C . ALA A 1 75 ? 10.076 -11.398 -9.005 1.00 92.12 75 ALA A C 1
ATOM 612 O O . ALA A 1 75 ? 9.035 -12.011 -8.765 1.00 92.12 75 ALA A O 1
ATOM 613 N N . LYS A 1 76 ? 11.196 -11.612 -8.298 1.00 91.38 76 LYS A N 1
ATOM 614 C CA . LYS A 1 76 ? 11.267 -12.532 -7.150 1.00 91.38 76 LYS A CA 1
ATOM 615 C C . LYS A 1 76 ? 10.707 -11.906 -5.873 1.00 91.38 76 LYS A C 1
ATOM 617 O O . LYS A 1 76 ? 10.105 -12.615 -5.069 1.00 91.38 76 LYS A O 1
ATOM 622 N N . ILE A 1 77 ? 10.910 -10.601 -5.676 1.00 88.31 77 ILE A N 1
ATOM 623 C CA . ILE A 1 77 ? 10.539 -9.902 -4.435 1.00 88.31 77 ILE A CA 1
ATOM 624 C C . ILE A 1 77 ? 9.140 -9.279 -4.496 1.00 88.31 77 ILE A C 1
ATOM 626 O O . ILE A 1 77 ? 8.414 -9.318 -3.499 1.00 88.31 77 ILE A O 1
ATOM 630 N N . ALA A 1 78 ? 8.738 -8.765 -5.663 1.00 87.19 78 ALA A N 1
ATOM 631 C CA . ALA A 1 78 ? 7.492 -8.030 -5.868 1.00 87.19 78 ALA A CA 1
ATOM 632 C C . ALA A 1 78 ? 6.249 -8.794 -5.381 1.00 87.19 78 ALA A C 1
ATOM 634 O O . ALA A 1 78 ? 5.451 -8.197 -4.660 1.00 87.19 78 ALA A O 1
ATOM 635 N N . PRO A 1 79 ? 6.099 -10.120 -5.621 1.00 87.50 79 PRO A N 1
ATOM 636 C CA . PRO A 1 79 ? 4.900 -10.835 -5.202 1.00 87.50 79 PRO A CA 1
ATOM 637 C C . PRO A 1 79 ? 4.597 -10.723 -3.711 1.00 87.50 79 PRO A C 1
ATOM 639 O O . PRO A 1 79 ? 3.425 -10.688 -3.362 1.00 87.50 79 PRO A O 1
ATOM 642 N N . ARG A 1 80 ? 5.620 -10.682 -2.842 1.00 89.75 80 ARG A N 1
ATOM 643 C CA . ARG A 1 80 ? 5.441 -10.488 -1.393 1.00 89.75 80 ARG A CA 1
ATOM 644 C C . ARG A 1 80 ? 5.492 -9.020 -1.010 1.00 89.75 80 ARG A C 1
ATOM 646 O O . ARG A 1 80 ? 4.681 -8.596 -0.189 1.00 89.75 80 ARG A O 1
ATOM 653 N N . TYR A 1 81 ? 6.416 -8.269 -1.601 1.00 89.50 81 TYR A N 1
ATOM 654 C CA . TYR A 1 81 ? 6.566 -6.848 -1.327 1.00 89.50 81 TYR A CA 1
ATOM 655 C C . TYR A 1 81 ? 5.249 -6.098 -1.545 1.00 89.50 81 TYR A C 1
ATOM 657 O O . TYR A 1 81 ? 4.822 -5.411 -0.633 1.00 89.50 81 TYR A O 1
ATOM 665 N N . ASP A 1 82 ? 4.517 -6.348 -2.633 1.00 88.62 82 ASP A N 1
ATOM 666 C CA . ASP A 1 82 ? 3.254 -5.659 -2.957 1.00 88.62 82 ASP A CA 1
ATOM 667 C C . ASP A 1 82 ? 2.122 -5.881 -1.936 1.00 88.62 82 ASP A C 1
ATOM 669 O O . ASP A 1 82 ? 1.186 -5.083 -1.819 1.00 88.62 82 ASP A O 1
ATOM 673 N N . TYR A 1 83 ? 2.178 -6.984 -1.185 1.00 92.75 83 TYR A N 1
ATOM 674 C CA . TYR A 1 83 ? 1.221 -7.262 -0.112 1.00 92.75 83 TYR A CA 1
ATOM 675 C C . TYR A 1 83 ? 1.561 -6.541 1.180 1.00 92.75 83 TYR A C 1
ATOM 677 O O . TYR A 1 83 ? 0.668 -6.312 1.993 1.00 92.75 83 TYR A O 1
ATOM 685 N N . LEU A 1 84 ? 2.825 -6.177 1.373 1.00 91.81 84 LEU A N 1
ATOM 686 C CA . LEU A 1 84 ? 3.303 -5.535 2.589 1.00 91.81 84 LEU A CA 1
ATOM 687 C C . LEU A 1 84 ? 3.558 -4.044 2.378 1.00 91.81 84 LEU A C 1
ATOM 689 O O . LEU A 1 84 ? 3.374 -3.261 3.302 1.00 91.81 84 LEU A O 1
ATOM 693 N N . GLU A 1 85 ? 3.922 -3.625 1.176 1.00 87.75 85 GLU A N 1
ATOM 694 C CA . GLU A 1 85 ? 4.373 -2.292 0.795 1.00 87.75 85 GLU A CA 1
ATOM 695 C C . GLU A 1 85 ? 3.934 -1.941 -0.636 1.00 87.75 85 GLU A C 1
ATOM 697 O O . GLU A 1 85 ? 3.368 -2.752 -1.362 1.00 87.75 85 GLU A O 1
ATOM 702 N N . GLN A 1 86 ? 4.166 -0.696 -1.032 1.00 74.81 86 GLN A N 1
ATOM 703 C CA . GLN A 1 86 ? 3.957 -0.197 -2.379 1.00 74.81 86 GLN A CA 1
ATOM 704 C C . GLN A 1 86 ? 5.224 -0.311 -3.256 1.00 74.81 86 GLN A C 1
ATOM 706 O O . GLN A 1 86 ? 6.220 0.350 -2.989 1.00 74.81 86 GLN A O 1
ATOM 711 N N . GLU A 1 87 ? 5.145 -1.0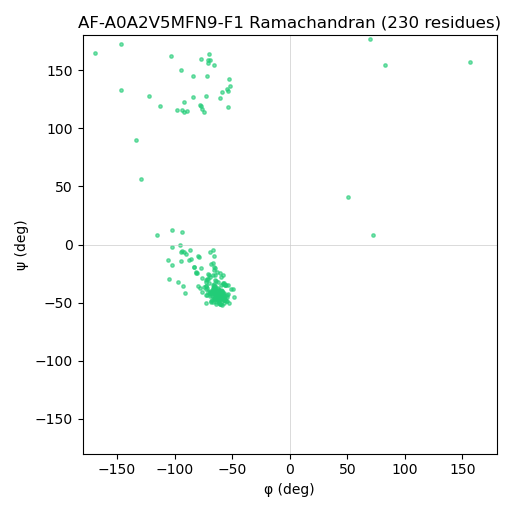13 -4.396 1.00 56.09 87 GLU A N 1
ATOM 712 C CA . GLU A 1 87 ? 6.227 -1.128 -5.406 1.00 56.09 87 GLU A CA 1
ATOM 713 C C . GLU A 1 87 ? 6.717 0.215 -5.992 1.00 56.09 87 GLU A C 1
ATOM 715 O O . GLU A 1 87 ? 7.836 0.333 -6.488 1.00 56.09 87 GLU A O 1
ATOM 720 N N . ARG A 1 88 ? 5.862 1.245 -5.996 1.00 56.59 88 ARG A N 1
ATOM 721 C CA . ARG A 1 88 ? 6.122 2.518 -6.688 1.00 5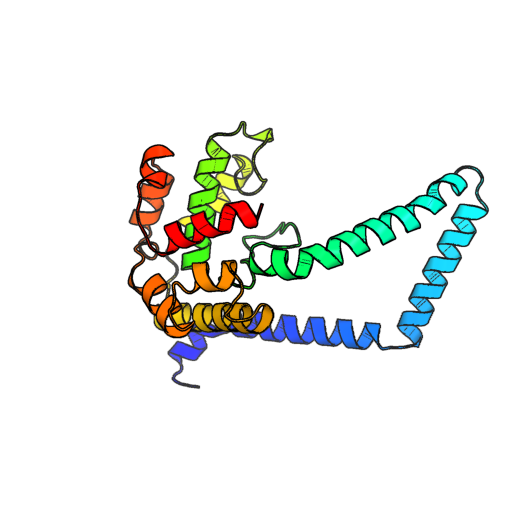6.59 88 ARG A CA 1
ATOM 722 C C . ARG A 1 88 ? 6.072 3.693 -5.724 1.00 56.59 88 ARG A C 1
ATOM 724 O O . ARG A 1 88 ? 5.026 3.871 -5.110 1.00 56.59 88 ARG A O 1
ATOM 731 N N . PRO A 1 89 ? 7.088 4.568 -5.673 1.00 54.62 89 PRO A N 1
ATOM 732 C CA . PRO A 1 89 ? 6.968 5.846 -4.981 1.00 54.62 89 PRO A CA 1
ATOM 733 C C . PRO A 1 89 ? 5.741 6.615 -5.499 1.00 54.62 89 PRO A C 1
ATOM 735 O O . PRO A 1 89 ? 5.655 6.915 -6.691 1.00 54.62 89 PRO A O 1
ATOM 738 N N . SER A 1 90 ? 4.766 6.894 -4.630 1.00 56.59 90 SER A N 1
ATOM 739 C CA . SER A 1 90 ? 3.661 7.799 -4.961 1.00 56.59 90 SER A CA 1
ATOM 740 C C . SER A 1 90 ? 4.104 9.235 -4.721 1.00 56.59 90 SER A C 1
ATOM 742 O O . SER A 1 90 ? 4.557 9.568 -3.628 1.00 56.59 90 SER A O 1
ATOM 744 N N . THR A 1 91 ? 3.947 10.099 -5.721 1.00 52.59 91 THR A N 1
ATOM 745 C CA . THR A 1 91 ? 4.054 11.556 -5.544 1.00 52.59 91 THR A CA 1
ATOM 746 C C . THR A 1 91 ? 2.727 12.187 -5.115 1.00 52.59 91 THR A C 1
ATOM 748 O O . THR A 1 91 ? 2.687 13.385 -4.850 1.00 52.59 91 THR A O 1
ATOM 751 N N . VAL A 1 92 ? 1.641 11.405 -5.047 1.00 52.62 92 VAL A N 1
ATOM 752 C CA . VAL A 1 92 ? 0.284 11.890 -4.769 1.00 52.62 92 VAL A CA 1
ATOM 753 C C . VAL A 1 92 ? -0.370 10.985 -3.722 1.00 52.62 92 VAL A C 1
ATOM 755 O O . VAL A 1 92 ? -0.997 9.979 -4.050 1.00 52.62 92 VAL A O 1
ATOM 758 N N . GLY A 1 93 ? -0.187 11.334 -2.448 1.00 59.94 93 GLY A N 1
ATOM 759 C CA . GLY A 1 93 ? -0.860 10.702 -1.307 1.00 59.94 93 GLY A CA 1
ATOM 760 C C . GLY A 1 93 ? -0.438 9.263 -0.981 1.00 59.94 93 GLY A C 1
ATOM 761 O O . GLY A 1 93 ? 0.378 8.641 -1.669 1.00 59.94 93 GLY A O 1
ATOM 762 N N . TYR A 1 94 ? -1.012 8.736 0.103 1.00 63.19 94 TYR A N 1
ATOM 763 C CA . TYR A 1 94 ? -0.794 7.368 0.566 1.00 63.19 94 TYR A CA 1
ATOM 764 C C . TYR A 1 94 ? -1.487 6.340 -0.335 1.00 63.19 94 TYR A C 1
ATOM 766 O O . TYR A 1 94 ? -2.703 6.395 -0.533 1.00 63.19 94 TYR A O 1
ATOM 774 N N . ARG A 1 95 ? -0.737 5.333 -0.796 1.00 70.00 95 ARG A N 1
ATOM 775 C CA . ARG A 1 95 ? -1.297 4.123 -1.406 1.00 70.00 95 ARG A CA 1
ATOM 776 C C . ARG A 1 95 ? -1.023 2.936 -0.490 1.00 70.00 95 ARG A C 1
ATOM 778 O O . ARG A 1 95 ? 0.125 2.633 -0.184 1.00 70.00 95 ARG A O 1
ATOM 785 N N . GLY A 1 96 ? -2.094 2.300 -0.025 1.00 74.88 96 GLY A N 1
ATOM 786 C CA . GLY A 1 96 ? -1.997 1.178 0.903 1.00 74.88 96 GLY A CA 1
ATOM 787 C C . GLY A 1 96 ? -1.412 -0.083 0.261 1.00 74.88 96 GLY A C 1
ATOM 788 O O . GLY A 1 96 ? -1.458 -0.229 -0.963 1.00 74.88 96 GLY A O 1
ATOM 789 N N . PRO A 1 97 ? -0.881 -1.000 1.084 1.00 88.38 97 PRO A N 1
ATOM 790 C CA . PRO A 1 97 ? -0.432 -2.306 0.624 1.00 88.38 97 PRO A CA 1
ATOM 791 C C . PRO A 1 97 ? -1.626 -3.194 0.260 1.00 88.38 97 PRO A C 1
ATOM 793 O O . PRO A 1 97 ? -2.736 -2.993 0.765 1.00 88.38 97 PRO A O 1
ATOM 796 N N . ARG A 1 98 ? -1.399 -4.221 -0.564 1.00 90.62 98 ARG A N 1
ATOM 797 C CA . ARG A 1 98 ? -2.484 -5.090 -1.041 1.00 90.62 98 ARG A CA 1
ATOM 798 C C . ARG A 1 98 ? -3.158 -5.905 0.068 1.00 90.62 98 ARG A C 1
ATOM 800 O O . ARG A 1 98 ? -4.347 -6.153 -0.048 1.00 90.62 98 ARG A O 1
ATOM 807 N N . ALA A 1 99 ? -2.454 -6.284 1.141 1.00 92.69 99 ALA A N 1
ATOM 808 C CA . ALA A 1 99 ? -3.007 -7.148 2.195 1.00 92.69 99 ALA A CA 1
ATOM 809 C C . ALA A 1 99 ? -3.846 -6.427 3.263 1.00 92.69 99 ALA A C 1
ATOM 811 O O . ALA A 1 99 ? -4.610 -7.070 3.985 1.00 92.69 99 ALA A O 1
ATOM 812 N N . PHE A 1 100 ? -3.700 -5.107 3.400 1.00 94.38 100 PHE A N 1
ATOM 813 C CA . PHE A 1 100 ? -4.226 -4.353 4.543 1.00 94.38 100 PHE A CA 1
ATOM 814 C C . PHE A 1 100 ? -5.036 -3.145 4.077 1.00 94.38 100 PHE A C 1
ATOM 816 O O . PHE A 1 100 ? -4.730 -1.992 4.396 1.00 94.38 100 PHE A O 1
ATOM 823 N N . TYR A 1 101 ? -6.053 -3.416 3.260 1.00 91.50 101 TYR A N 1
ATOM 824 C CA . TYR A 1 101 ? -6.848 -2.369 2.641 1.00 91.50 101 TYR A CA 1
ATOM 825 C C . TYR A 1 101 ? -7.848 -1.783 3.644 1.00 91.50 101 TYR A C 1
ATOM 827 O O . TYR A 1 101 ? -8.690 -2.491 4.194 1.00 91.50 101 TYR A O 1
ATOM 835 N N . GLY A 1 102 ? -7.749 -0.479 3.899 1.00 92.44 102 GLY A N 1
ATOM 836 C CA . GLY A 1 102 ? -8.623 0.222 4.839 1.00 92.44 102 GLY A CA 1
ATOM 837 C C . GLY A 1 102 ? -8.005 1.504 5.386 1.00 92.44 102 GLY A C 1
ATOM 838 O O . GLY A 1 102 ? -6.782 1.681 5.412 1.00 92.44 102 GLY A O 1
ATOM 839 N N . THR A 1 103 ? -8.863 2.409 5.845 1.00 95.06 103 THR A N 1
ATOM 840 C CA . THR A 1 103 ? -8.448 3.715 6.366 1.00 95.06 103 THR A CA 1
ATOM 841 C C . THR A 1 103 ? -7.778 3.582 7.739 1.00 95.06 103 THR A C 1
ATOM 843 O O . THR A 1 103 ? -6.802 4.276 8.028 1.00 95.06 103 THR A O 1
ATOM 846 N N . LEU A 1 104 ? -8.235 2.650 8.580 1.00 97.50 104 LEU A N 1
ATOM 847 C CA . LEU A 1 104 ? -7.690 2.471 9.932 1.00 97.50 104 LEU A CA 1
ATOM 848 C C . LEU A 1 104 ? -6.263 1.913 9.919 1.00 97.50 104 LEU A C 1
ATOM 850 O O . LEU A 1 104 ? -5.405 2.388 10.665 1.00 97.50 104 LEU A O 1
ATOM 854 N N . PHE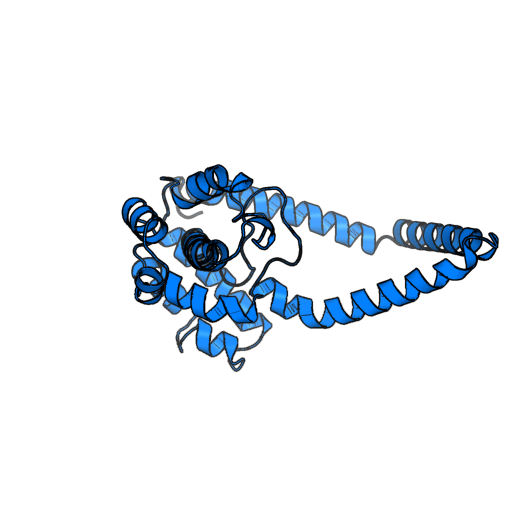 A 1 105 ? -5.978 0.957 9.031 1.00 96.75 105 PHE A N 1
ATOM 855 C CA . PHE A 1 105 ? -4.621 0.437 8.867 1.00 96.75 105 PHE A CA 1
ATOM 856 C C . PHE A 1 105 ? -3.671 1.496 8.293 1.00 96.75 105 PHE A C 1
ATOM 858 O O . PHE A 1 105 ? -2.538 1.636 8.758 1.00 96.75 105 PHE A O 1
ATOM 865 N N . LYS A 1 106 ? -4.148 2.297 7.332 1.00 95.12 106 LYS A N 1
ATOM 866 C CA . LYS A 1 106 ? -3.416 3.460 6.819 1.00 95.12 106 LYS A CA 1
ATOM 867 C C . LYS A 1 106 ? -2.971 4.383 7.955 1.00 95.12 106 LYS A C 1
ATOM 869 O O . LYS A 1 106 ? -1.786 4.703 8.038 1.00 95.12 106 LYS A O 1
ATOM 874 N N . TYR A 1 107 ? -3.881 4.767 8.854 1.00 96.06 107 TYR A N 1
ATOM 875 C CA . TYR A 1 107 ? -3.531 5.597 10.011 1.00 96.06 107 TYR A CA 1
ATOM 876 C C . TYR A 1 107 ? -2.503 4.923 10.914 1.00 96.06 107 TYR A C 1
ATOM 878 O O . TYR A 1 107 ? -1.525 5.562 11.298 1.00 96.06 107 TYR A O 1
ATOM 886 N N . ALA A 1 108 ? -2.679 3.635 11.211 1.00 95.69 108 ALA A N 1
ATOM 887 C CA . ALA A 1 108 ? -1.746 2.895 12.051 1.00 95.69 108 ALA A CA 1
ATOM 888 C C . ALA A 1 108 ? -0.321 2.899 11.482 1.00 95.69 108 ALA A C 1
ATOM 890 O O . ALA A 1 108 ? 0.652 3.140 12.203 1.00 95.69 108 ALA A O 1
ATOM 891 N N . ARG A 1 109 ? -0.204 2.682 10.170 1.00 94.19 109 ARG A N 1
ATOM 892 C CA . ARG A 1 109 ? 1.074 2.668 9.463 1.00 94.19 109 ARG A CA 1
ATOM 893 C C . ARG A 1 109 ? 1.725 4.044 9.430 1.00 94.19 109 ARG A C 1
ATOM 895 O O . ARG A 1 109 ? 2.910 4.159 9.735 1.00 94.19 109 ARG A O 1
ATOM 902 N N . LEU A 1 110 ? 0.961 5.077 9.075 1.00 93.75 110 LEU A N 1
ATOM 903 C CA . LEU A 1 110 ? 1.456 6.452 9.037 1.00 93.75 110 LEU A CA 1
ATOM 904 C C . LEU A 1 110 ? 1.931 6.909 10.419 1.00 93.75 110 LEU A C 1
ATOM 906 O O . LEU A 1 110 ? 3.016 7.468 10.517 1.00 93.75 110 LEU A O 1
ATOM 910 N N . LEU A 1 111 ? 1.181 6.615 11.485 1.00 94.00 111 LEU A N 1
ATOM 911 C CA . LEU A 1 111 ? 1.589 6.934 12.857 1.00 94.00 111 LEU A CA 1
ATOM 912 C C . LEU A 1 111 ? 2.873 6.201 13.252 1.00 94.00 111 LEU A C 1
ATOM 914 O O . LEU A 1 111 ? 3.805 6.836 13.734 1.00 94.00 111 LEU A O 1
ATOM 918 N N . THR A 1 112 ? 2.942 4.890 13.006 1.00 91.56 112 THR A N 1
ATOM 919 C CA . THR A 1 112 ? 4.124 4.073 13.329 1.00 91.56 112 THR A CA 1
ATOM 920 C C . THR A 1 112 ? 5.376 4.620 12.639 1.00 91.56 112 THR A C 1
ATOM 922 O O . THR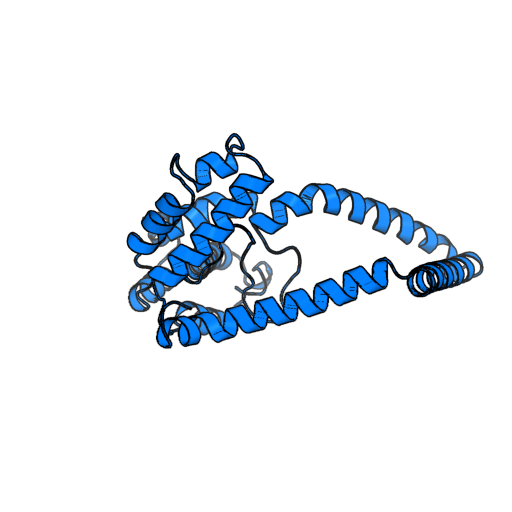 A 1 112 ? 6.392 4.852 13.288 1.00 91.56 112 THR A O 1
ATOM 925 N N . ARG A 1 113 ? 5.284 4.922 11.339 1.00 91.88 113 ARG A N 1
ATOM 926 C CA . ARG A 1 113 ? 6.413 5.456 10.565 1.00 91.88 113 ARG A CA 1
ATOM 927 C C . ARG A 1 113 ? 6.755 6.897 10.901 1.00 91.88 113 ARG A C 1
ATOM 929 O O . ARG A 1 113 ? 7.931 7.225 10.963 1.00 91.88 113 ARG A O 1
ATOM 936 N N . ALA A 1 114 ? 5.768 7.758 11.149 1.00 91.69 114 ALA A N 1
ATOM 937 C CA . ALA A 1 114 ? 6.027 9.152 11.503 1.00 91.69 114 ALA A CA 1
ATOM 938 C C . ALA A 1 114 ? 6.934 9.265 12.728 1.00 91.69 114 ALA A C 1
ATOM 940 O O . ALA A 1 114 ? 7.776 10.155 12.795 1.00 91.69 114 ALA A O 1
ATOM 941 N N . ILE A 1 115 ? 6.790 8.343 13.675 1.00 86.31 115 ILE A N 1
ATOM 942 C CA . ILE A 1 115 ? 7.616 8.303 14.875 1.00 86.31 115 ILE A CA 1
ATOM 943 C C . ILE A 1 115 ? 9.036 7.833 14.569 1.00 86.31 115 ILE A C 1
ATOM 945 O O . ILE A 1 115 ? 9.982 8.528 14.935 1.00 86.31 115 ILE A O 1
ATOM 949 N N . ASP A 1 116 ? 9.190 6.717 13.856 1.00 87.81 116 ASP A N 1
ATOM 950 C CA . ASP A 1 116 ? 10.507 6.210 13.454 1.00 87.81 116 ASP A CA 1
ATOM 951 C C . ASP A 1 116 ? 11.292 7.244 12.634 1.00 87.81 116 ASP A C 1
ATOM 953 O O . ASP A 1 116 ? 12.490 7.440 12.833 1.00 87.81 116 ASP A O 1
ATOM 957 N N . GLU A 1 117 ? 10.619 7.935 11.713 1.00 91.38 117 GLU A N 1
ATOM 958 C CA . GLU A 1 117 ? 11.251 8.916 10.834 1.00 91.38 117 GLU A CA 1
ATOM 959 C C . GLU A 1 117 ? 11.627 10.205 11.580 1.00 91.38 117 GLU A C 1
ATOM 961 O O . GLU A 1 117 ? 12.647 10.816 11.270 1.00 91.38 117 GLU A O 1
ATOM 966 N N . ARG A 1 118 ? 10.889 10.612 12.619 1.00 89.19 118 ARG A N 1
ATOM 967 C CA . ARG A 1 118 ? 11.250 11.791 13.431 1.00 89.19 118 ARG A CA 1
ATOM 968 C C . ARG A 1 118 ? 12.558 11.641 14.197 1.00 89.19 118 ARG A C 1
ATOM 970 O O . ARG A 1 118 ? 13.195 12.656 14.468 1.00 89.19 118 ARG A O 1
ATOM 977 N N . LEU A 1 119 ? 12.959 10.409 14.515 1.00 89.94 119 LEU A N 1
ATOM 978 C CA . LEU A 1 119 ? 14.251 10.116 15.144 1.00 89.94 119 LEU A CA 1
ATOM 979 C C . LEU A 1 119 ? 15.435 10.369 14.205 1.00 89.94 119 LEU A C 1
ATOM 981 O O . LEU A 1 119 ? 16.572 10.466 14.662 1.00 89.94 119 LEU A O 1
ATOM 985 N N . LYS A 1 120 ? 15.178 10.471 12.898 1.00 92.44 120 LYS A N 1
ATOM 986 C CA . LYS A 1 120 ? 16.197 10.695 11.878 1.00 92.44 120 LYS A CA 1
ATOM 987 C C . LYS A 1 120 ? 16.340 12.188 11.563 1.00 92.44 120 LYS A C 1
ATOM 989 O O . LYS A 1 120 ? 15.342 12.928 11.602 1.00 92.44 120 LYS A O 1
ATOM 994 N N . PRO A 1 121 ? 17.543 12.640 11.163 1.00 96.25 121 PRO A N 1
ATOM 995 C CA . PRO A 1 121 ? 17.722 13.941 10.530 1.00 96.25 121 PRO A CA 1
ATOM 996 C C . PRO A 1 121 ? 16.780 14.096 9.332 1.00 96.25 121 PRO A C 1
ATOM 998 O O . PRO A 1 121 ? 16.571 13.150 8.575 1.00 96.25 121 PRO A O 1
ATOM 1001 N N . ASN A 1 122 ? 16.236 15.296 9.116 1.00 94.94 122 ASN A N 1
ATOM 1002 C CA . ASN A 1 122 ? 15.207 15.526 8.094 1.00 94.94 122 ASN A CA 1
ATOM 1003 C C . ASN A 1 122 ? 15.616 15.047 6.678 1.00 94.94 122 ASN A C 1
ATOM 1005 O O . ASN A 1 122 ? 14.784 14.529 5.938 1.00 94.94 122 ASN A O 1
ATOM 1009 N N . GLY A 1 123 ? 16.899 15.154 6.307 1.00 93.75 123 GLY A N 1
ATOM 1010 C CA . GLY A 1 123 ? 17.409 14.686 5.008 1.00 93.75 123 GLY A CA 1
ATOM 1011 C C . GLY A 1 123 ? 17.375 13.163 4.815 1.00 93.75 123 GLY A C 1
ATOM 1012 O O . GLY A 1 123 ? 17.248 12.693 3.684 1.00 93.75 123 GLY A O 1
ATOM 1013 N N . GLU A 1 124 ? 17.423 12.403 5.908 1.00 94.25 124 GLU A N 1
ATOM 1014 C CA . GLU A 1 124 ? 17.399 10.935 5.917 1.00 94.25 124 GLU A CA 1
ATOM 1015 C C . GLU A 1 124 ? 15.978 10.368 6.006 1.00 94.25 124 GLU A C 1
ATOM 1017 O O . GLU A 1 124 ? 15.779 9.161 5.853 1.00 94.25 124 GLU A O 1
ATOM 1022 N N . ARG A 1 125 ? 14.976 11.227 6.230 1.00 92.56 125 ARG A N 1
ATOM 1023 C CA . ARG A 1 125 ? 13.583 10.796 6.314 1.00 92.56 125 ARG A CA 1
ATOM 1024 C C . ARG A 1 125 ? 13.039 10.396 4.953 1.00 92.56 125 ARG A C 1
ATOM 1026 O O . ARG A 1 125 ? 13.310 11.051 3.934 1.00 92.56 125 ARG A O 1
ATOM 1033 N N . ILE A 1 126 ? 12.174 9.386 4.960 1.00 89.25 126 ILE A N 1
ATOM 1034 C CA . ILE A 1 126 ? 11.270 9.086 3.846 1.00 89.25 126 ILE A CA 1
ATOM 1035 C C . ILE A 1 126 ? 10.514 10.371 3.480 1.00 89.25 126 ILE A C 1
ATOM 1037 O O . ILE A 1 126 ? 10.045 11.094 4.357 1.00 89.25 126 ILE A O 1
ATOM 1041 N N . ALA A 1 127 ? 10.384 10.656 2.180 1.00 89.19 127 ALA A N 1
ATOM 1042 C CA . ALA A 1 127 ? 9.882 11.940 1.679 1.00 89.19 127 ALA A CA 1
ATOM 1043 C C . ALA A 1 127 ? 8.546 12.383 2.309 1.00 89.19 127 ALA A C 1
ATOM 1045 O O . ALA A 1 127 ? 8.393 13.556 2.635 1.00 89.19 127 ALA A O 1
ATOM 1046 N N . ALA A 1 128 ? 7.624 11.443 2.544 1.00 87.25 128 ALA A N 1
ATOM 1047 C CA . ALA A 1 128 ? 6.317 11.695 3.161 1.00 87.25 128 ALA A CA 1
ATOM 1048 C C . ALA A 1 128 ? 6.376 12.131 4.641 1.00 87.25 128 ALA A C 1
ATOM 1050 O O . ALA A 1 128 ? 5.395 12.647 5.163 1.00 87.25 128 ALA A O 1
ATOM 1051 N N . PHE A 1 129 ? 7.512 11.938 5.315 1.00 91.44 129 PHE A N 1
ATOM 1052 C CA . PHE A 1 129 ? 7.718 12.254 6.735 1.00 91.44 129 PHE A CA 1
ATOM 1053 C C . PHE A 1 129 ? 8.756 13.365 6.955 1.00 91.44 129 PHE A C 1
ATOM 1055 O O . PHE A 1 129 ? 9.159 13.645 8.087 1.00 91.44 129 PHE A O 1
ATOM 1062 N N . ARG A 1 130 ? 9.205 14.009 5.873 1.00 93.56 130 ARG A N 1
ATOM 1063 C CA . ARG A 1 130 ? 10.040 15.211 5.942 1.00 93.56 130 ARG A CA 1
ATOM 1064 C C . ARG A 1 130 ? 9.228 16.398 6.437 1.00 93.56 130 ARG A C 1
ATOM 1066 O O . ARG A 1 130 ? 8.018 16.458 6.229 1.00 93.56 130 ARG A O 1
ATOM 1073 N N . ASP A 1 131 ? 9.910 17.389 6.999 1.00 93.81 131 ASP A N 1
ATOM 1074 C CA . ASP A 1 131 ? 9.275 18.613 7.500 1.00 93.81 131 ASP A CA 1
ATOM 1075 C C . ASP A 1 131 ? 8.468 19.330 6.402 1.00 93.81 131 ASP A C 1
ATOM 1077 O O . ASP A 1 131 ? 7.389 19.850 6.668 1.00 93.81 131 ASP A O 1
ATOM 1081 N N . SER A 1 132 ? 8.922 19.261 5.143 1.00 93.88 132 SER A N 1
ATOM 1082 C CA . SER A 1 132 ? 8.212 19.812 3.978 1.00 93.88 132 SER A CA 1
ATOM 1083 C C . SER A 1 132 ? 6.880 19.122 3.659 1.00 93.88 132 SER A C 1
ATOM 1085 O O . SER A 1 132 ? 6.058 19.700 2.960 1.00 93.88 132 SER A O 1
ATOM 1087 N N . ALA A 1 133 ? 6.675 17.881 4.112 1.00 91.69 133 ALA A N 1
ATOM 1088 C CA . ALA A 1 133 ? 5.447 17.109 3.903 1.00 91.69 133 ALA A CA 1
ATOM 1089 C C . ALA A 1 133 ? 4.545 17.082 5.151 1.00 91.69 133 ALA A C 1
ATOM 1091 O O . ALA A 1 133 ? 3.456 16.507 5.109 1.00 91.69 133 ALA A O 1
ATOM 1092 N N . LYS A 1 134 ? 4.979 17.708 6.256 1.00 92.94 134 LYS A N 1
ATOM 1093 C CA . LYS A 1 134 ? 4.320 17.641 7.566 1.00 92.94 134 LYS A CA 1
ATOM 1094 C C . LYS A 1 134 ? 2.847 18.039 7.510 1.00 92.94 134 LYS A C 1
ATOM 1096 O O . LYS A 1 134 ? 2.011 17.297 8.008 1.00 92.94 134 LYS A O 1
ATOM 1101 N N . GLU A 1 135 ? 2.524 19.165 6.879 1.00 94.00 135 GLU A N 1
ATOM 1102 C CA . GLU A 1 135 ? 1.137 19.646 6.784 1.00 94.00 135 GLU A CA 1
ATOM 1103 C C . GLU A 1 135 ? 0.238 18.659 6.029 1.00 94.00 135 GLU A C 1
ATOM 1105 O O . GLU A 1 135 ? -0.890 18.400 6.441 1.00 94.00 135 GLU A O 1
ATOM 1110 N N . SER A 1 136 ? 0.753 18.047 4.958 1.00 92.62 136 SER A N 1
ATOM 1111 C CA . SER A 1 136 ? 0.017 17.029 4.197 1.00 92.62 136 SER A CA 1
ATOM 1112 C C . SER A 1 136 ? -0.195 15.753 5.012 1.00 92.62 136 SER A C 1
ATOM 1114 O O . SER A 1 136 ? -1.292 15.196 5.010 1.00 92.62 136 SER A O 1
ATOM 1116 N N . LEU A 1 137 ? 0.831 15.313 5.746 1.00 92.81 137 LEU A N 1
ATOM 1117 C CA . LEU A 1 137 ? 0.739 14.160 6.640 1.00 92.81 137 LEU A CA 1
ATOM 1118 C C . LEU A 1 137 ? -0.270 14.401 7.772 1.00 92.81 137 LEU A C 1
ATOM 1120 O O . LEU A 1 137 ? -1.059 13.514 8.092 1.00 92.81 137 LEU A O 1
ATOM 1124 N N . GLU A 1 138 ? -0.267 15.590 8.374 1.00 95.12 138 GLU A N 1
ATOM 1125 C CA . GLU A 1 138 ? -1.202 15.960 9.440 1.00 95.12 138 GLU A CA 1
ATOM 1126 C C . GLU A 1 138 ? -2.636 16.080 8.926 1.00 95.12 138 GLU A C 1
ATOM 1128 O O . GLU A 1 138 ? -3.550 15.592 9.586 1.00 95.12 138 GLU A O 1
ATOM 1133 N N . LEU A 1 139 ? -2.845 16.639 7.731 1.00 94.56 139 LEU A N 1
ATOM 1134 C CA . LEU A 1 139 ? -4.160 16.660 7.088 1.00 94.56 139 LEU A CA 1
ATOM 1135 C C . LEU A 1 139 ? -4.703 15.238 6.884 1.00 94.56 139 LEU A C 1
ATOM 1137 O O . LEU A 1 139 ? -5.872 14.963 7.152 1.00 94.56 139 LEU A O 1
ATOM 1141 N N . GLU A 1 140 ? -3.843 14.321 6.446 1.00 92.75 140 GLU A N 1
ATOM 1142 C CA . GLU A 1 140 ? -4.204 12.926 6.226 1.00 92.75 140 GLU A CA 1
ATOM 1143 C C . GLU A 1 140 ? -4.499 12.191 7.542 1.00 92.75 140 GLU A C 1
ATOM 1145 O O . GLU A 1 140 ? -5.539 11.542 7.669 1.00 92.75 140 GLU A O 1
ATOM 1150 N N . LEU A 1 141 ? -3.623 12.321 8.542 1.00 94.69 141 LEU A N 1
ATOM 1151 C CA . LEU A 1 141 ? -3.796 11.707 9.859 1.00 94.69 141 LEU A CA 1
ATOM 1152 C C . LEU A 1 141 ? -4.990 12.286 10.619 1.00 94.69 141 LEU A C 1
ATOM 1154 O O . LEU A 1 141 ? -5.671 11.550 11.330 1.00 94.69 141 LEU A O 1
ATOM 1158 N N . PHE A 1 142 ? -5.269 13.582 10.500 1.00 96.56 142 PHE A N 1
ATOM 1159 C CA . PHE A 1 142 ? -6.285 14.265 11.305 1.00 96.56 142 PHE A CA 1
ATOM 1160 C C . PHE A 1 142 ? -7.593 14.524 10.563 1.00 96.56 142 PHE A C 1
ATOM 1162 O O . PHE A 1 142 ? -8.455 15.233 11.081 1.00 96.56 142 PHE A O 1
ATOM 1169 N N . SER A 1 143 ? -7.780 13.897 9.399 1.00 95.19 143 SER A N 1
ATOM 1170 C CA . SER A 1 143 ? -9.064 13.904 8.703 1.00 95.19 143 SER A CA 1
ATOM 1171 C C . SER A 1 143 ? -10.192 13.422 9.623 1.00 95.19 143 SER A C 1
ATOM 1173 O O . SER A 1 143 ? -10.083 12.399 10.306 1.00 95.19 143 SER A O 1
ATOM 1175 N N . THR A 1 144 ? -11.290 14.172 9.636 1.00 95.12 144 THR A N 1
ATOM 1176 C CA . THR A 1 144 ? -12.530 13.835 10.347 1.00 95.12 144 THR A CA 1
ATOM 1177 C C . THR A 1 144 ? -13.524 13.097 9.453 1.00 95.12 144 THR A C 1
ATOM 1179 O O . THR A 1 144 ? -14.685 12.922 9.830 1.00 95.12 144 THR A O 1
ATOM 1182 N N . GLU A 1 145 ? -13.083 12.659 8.270 1.00 93.38 145 GLU A N 1
ATOM 1183 C CA . GLU A 1 145 ? -13.905 11.876 7.360 1.00 93.38 145 GLU A CA 1
ATOM 1184 C C . GLU A 1 145 ? -14.469 10.628 8.069 1.00 93.38 145 GLU A C 1
ATOM 1186 O O . GLU A 1 145 ? -13.737 9.923 8.777 1.00 93.38 145 GLU A O 1
ATOM 1191 N N . PRO A 1 146 ? -15.773 10.332 7.913 1.00 93.38 146 PRO A N 1
ATOM 1192 C CA . PRO A 1 146 ? -16.378 9.182 8.562 1.00 93.38 146 PRO A CA 1
ATOM 1193 C C . PRO A 1 146 ? -15.741 7.859 8.129 1.00 93.38 146 PRO A C 1
ATOM 1195 O O . PRO A 1 146 ? -15.745 7.493 6.957 1.00 93.38 146 PRO A O 1
ATOM 1198 N N . VAL A 1 147 ? -15.294 7.079 9.112 1.00 95.62 147 VAL A N 1
ATOM 1199 C CA . VAL A 1 147 ? -14.867 5.691 8.911 1.00 95.62 147 VAL A CA 1
ATOM 1200 C C . VAL A 1 147 ? -16.011 4.751 9.293 1.00 95.62 147 VAL A C 1
ATOM 1202 O O . VAL A 1 147 ? -16.427 4.699 10.455 1.00 95.62 147 VAL A O 1
ATOM 1205 N N . TYR A 1 148 ? -16.544 4.005 8.328 1.00 95.62 148 TYR A N 1
ATOM 1206 C CA . TYR A 1 148 ? -17.667 3.087 8.537 1.00 95.62 148 TYR A CA 1
ATOM 1207 C C . TYR A 1 148 ? -17.160 1.675 8.841 1.00 95.62 148 TYR A C 1
ATOM 1209 O O . TYR A 1 148 ? -16.519 1.056 7.998 1.00 95.62 148 TYR A O 1
ATOM 1217 N N . ASN A 1 149 ? -17.431 1.162 10.047 1.00 96.62 149 ASN A N 1
ATOM 1218 C CA . ASN A 1 149 ? -16.863 -0.111 10.506 1.00 96.62 149 ASN A CA 1
ATOM 1219 C C . ASN A 1 149 ? -17.269 -1.294 9.617 1.00 96.62 149 ASN A C 1
ATOM 1221 O O . ASN A 1 149 ? -16.448 -2.157 9.339 1.00 96.62 149 ASN A O 1
ATOM 1225 N N . ASP A 1 150 ? -18.520 -1.342 9.164 1.00 95.62 150 ASP A N 1
ATOM 1226 C CA . ASP A 1 150 ? -19.013 -2.387 8.263 1.00 95.62 150 ASP A CA 1
ATOM 1227 C C . ASP A 1 150 ? -18.233 -2.419 6.943 1.00 95.62 150 ASP A C 1
ATOM 1229 O O . ASP A 1 150 ? -17.872 -3.494 6.460 1.00 95.62 150 ASP A O 1
ATOM 1233 N N . TYR A 1 151 ? -17.927 -1.243 6.397 1.00 95.69 151 TYR A N 1
ATOM 1234 C CA . TYR A 1 151 ? -17.162 -1.106 5.167 1.00 95.69 151 TYR A CA 1
ATOM 1235 C C . TYR A 1 151 ? -15.660 -1.358 5.367 1.00 95.69 151 TYR A C 1
ATOM 1237 O O . TYR A 1 151 ? -15.058 -2.071 4.569 1.00 95.69 151 TYR A O 1
ATOM 1245 N N . GLU A 1 152 ? -15.061 -0.872 6.460 1.00 97.19 152 GLU A N 1
ATOM 1246 C CA . GLU A 1 152 ? -13.681 -1.217 6.845 1.00 97.19 152 GLU A CA 1
ATOM 1247 C C . GLU A 1 152 ? -13.503 -2.731 6.999 1.00 97.19 152 GLU A C 1
ATOM 1249 O O . GLU A 1 152 ? -12.551 -3.297 6.468 1.00 97.19 152 GLU A O 1
ATOM 1254 N N . ILE A 1 153 ? -14.437 -3.402 7.685 1.00 98.31 153 ILE A N 1
ATOM 1255 C CA . ILE A 1 153 ? -14.399 -4.856 7.868 1.00 98.31 153 ILE A CA 1
ATOM 1256 C C . ILE A 1 153 ? -14.509 -5.559 6.520 1.00 98.31 153 ILE A C 1
ATOM 1258 O O . ILE A 1 153 ? -13.770 -6.512 6.292 1.00 98.31 153 ILE A O 1
ATOM 1262 N N . LEU A 1 154 ? -15.404 -5.114 5.633 1.00 96.88 154 LEU A N 1
ATOM 1263 C CA . LEU A 1 154 ? -15.548 -5.695 4.298 1.00 96.88 154 LEU A CA 1
ATOM 1264 C C . LEU A 1 154 ? -14.237 -5.602 3.506 1.00 96.88 154 LEU A C 1
ATOM 1266 O O . LEU A 1 154 ? -13.751 -6.626 3.032 1.00 96.88 154 LEU A O 1
ATOM 1270 N N . ARG A 1 155 ? -13.657 -4.399 3.415 1.00 96.00 155 ARG A N 1
ATOM 1271 C CA . ARG A 1 155 ? -12.419 -4.135 2.667 1.00 96.00 155 ARG A CA 1
ATOM 1272 C C . ARG A 1 155 ? -11.234 -4.928 3.213 1.00 96.00 155 ARG A C 1
ATOM 1274 O O . ARG A 1 155 ? -10.536 -5.591 2.454 1.00 96.00 155 ARG A O 1
ATOM 1281 N N . LEU A 1 156 ? -11.059 -4.925 4.533 1.00 98.00 156 LEU A N 1
ATOM 1282 C CA . LEU A 1 156 ? -9.969 -5.657 5.167 1.00 98.00 156 LEU A CA 1
ATOM 1283 C C . LEU A 1 156 ? -10.179 -7.177 5.098 1.00 98.00 156 LEU A C 1
ATOM 1285 O O . LEU A 1 156 ? -9.217 -7.927 4.982 1.00 98.00 156 LEU A O 1
ATOM 1289 N N . THR A 1 157 ? -11.426 -7.657 5.148 1.00 98.56 157 THR A N 1
ATOM 1290 C CA . THR A 1 157 ? -11.724 -9.086 4.949 1.00 98.56 157 THR A CA 1
ATOM 1291 C C . THR A 1 157 ? -11.291 -9.537 3.561 1.00 98.56 157 THR A C 1
ATOM 1293 O O . THR A 1 157 ? -10.659 -10.584 3.447 1.00 98.56 157 THR A O 1
ATOM 1296 N N . ASP A 1 158 ? -11.628 -8.763 2.529 1.00 97.69 158 ASP A N 1
ATOM 1297 C CA . ASP A 1 158 ? -11.274 -9.062 1.141 1.00 97.69 158 ASP A CA 1
ATOM 1298 C C . ASP A 1 158 ? -9.750 -9.117 0.962 1.00 97.69 158 ASP A C 1
ATOM 1300 O O . ASP A 1 158 ? -9.210 -10.146 0.556 1.00 97.69 158 ASP A O 1
ATOM 1304 N N . SER A 1 159 ? -9.034 -8.086 1.421 1.00 96.75 159 SER A N 1
ATOM 1305 C CA . SER A 1 159 ? -7.575 -8.022 1.292 1.00 96.75 159 SER A CA 1
ATOM 1306 C C . SER A 1 159 ? -6.836 -9.109 2.084 1.00 96.75 159 SER A C 1
ATOM 1308 O O . SER A 1 159 ? -5.827 -9.647 1.624 1.00 96.75 159 SER A O 1
ATOM 1310 N N . LEU A 1 160 ? -7.333 -9.469 3.273 1.00 98.06 160 LEU A N 1
ATOM 1311 C CA . LEU A 1 160 ? -6.778 -10.569 4.067 1.00 98.06 160 LEU A CA 1
ATOM 1312 C C . LEU A 1 160 ? -7.095 -11.944 3.466 1.00 98.06 160 LEU A C 1
ATOM 1314 O O . LEU A 1 160 ? -6.312 -12.878 3.644 1.00 98.06 160 LEU A O 1
ATOM 1318 N N . THR A 1 161 ? -8.228 -12.078 2.774 1.00 98.38 161 THR A N 1
ATOM 1319 C CA . THR A 1 161 ? -8.582 -13.308 2.053 1.00 98.38 161 THR A CA 1
ATOM 1320 C C . THR A 1 161 ? -7.642 -13.501 0.872 1.00 98.38 161 THR A C 1
ATOM 1322 O O . THR A 1 161 ? -7.009 -14.546 0.783 1.00 98.38 161 THR A O 1
ATOM 1325 N N . ASP A 1 162 ? -7.447 -12.467 0.054 1.00 97.00 162 ASP A N 1
ATOM 1326 C CA . ASP A 1 162 ? -6.508 -12.485 -1.073 1.00 97.00 162 ASP A CA 1
ATOM 1327 C C . ASP A 1 162 ? -5.062 -12.771 -0.620 1.00 97.00 162 ASP A C 1
ATOM 1329 O O . ASP A 1 162 ? -4.367 -13.584 -1.230 1.00 97.00 162 ASP A O 1
ATOM 1333 N N . LEU A 1 163 ? -4.619 -12.204 0.513 1.00 96.44 163 LEU A N 1
ATOM 1334 C CA . LEU A 1 163 ? -3.334 -12.564 1.132 1.00 96.44 163 LEU A CA 1
ATOM 1335 C C . LEU A 1 163 ? -3.255 -14.073 1.437 1.00 96.44 163 LEU A C 1
ATOM 1337 O O . LEU A 1 163 ? -2.268 -14.729 1.095 1.00 96.44 163 LEU A O 1
ATOM 1341 N N . ALA A 1 164 ? -4.274 -14.621 2.102 1.00 97.25 164 ALA A N 1
ATOM 1342 C CA . ALA A 1 164 ? -4.298 -16.025 2.500 1.00 97.25 164 ALA A CA 1
ATOM 1343 C C . ALA A 1 164 ? -4.383 -16.974 1.295 1.00 97.25 164 ALA A C 1
ATOM 1345 O O . ALA A 1 164 ? -3.725 -18.012 1.293 1.00 97.25 164 A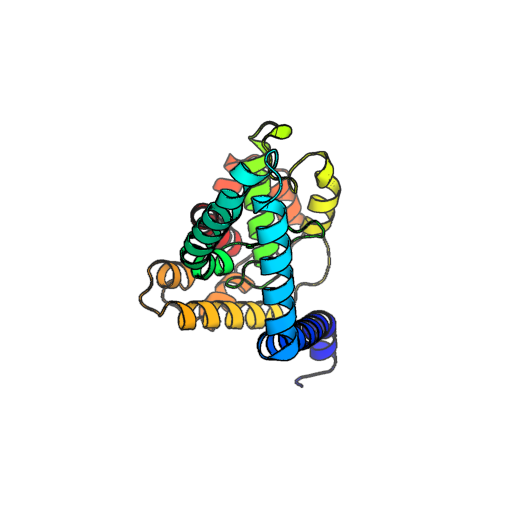LA A O 1
ATOM 1346 N N . GLU A 1 165 ? -5.141 -16.613 0.260 1.00 97.25 165 GLU A N 1
ATOM 1347 C CA . GLU A 1 165 ? -5.230 -17.365 -0.994 1.00 97.25 165 GLU A CA 1
ATOM 1348 C C . GLU A 1 165 ? -3.903 -17.344 -1.757 1.00 97.25 165 GLU A C 1
ATOM 1350 O O . GLU A 1 165 ? -3.472 -18.370 -2.285 1.00 97.25 165 GLU A O 1
ATOM 1355 N N . LYS A 1 166 ? -3.216 -16.195 -1.782 1.00 96.19 166 LYS A N 1
ATOM 1356 C CA . LYS A 1 166 ? -1.966 -16.040 -2.529 1.00 96.19 166 LYS A CA 1
ATOM 1357 C C . LYS A 1 166 ? -0.801 -16.830 -1.940 1.00 96.19 166 LYS A C 1
ATOM 1359 O O . LYS A 1 166 ? -0.009 -17.382 -2.705 1.00 96.19 166 LYS A O 1
ATOM 1364 N N . PHE A 1 167 ? -0.652 -16.830 -0.615 1.00 95.69 167 PHE A N 1
ATOM 1365 C CA . PHE A 1 167 ? 0.502 -17.442 0.063 1.00 95.69 167 PHE A CA 1
ATOM 1366 C C . PHE A 1 167 ? 0.182 -18.768 0.757 1.00 95.69 167 PHE A C 1
ATOM 1368 O O . PHE A 1 167 ? 1.100 -19.502 1.117 1.00 95.69 167 PHE A O 1
ATOM 1375 N N . GLY A 1 168 ? -1.100 -19.093 0.915 1.00 96.25 168 GLY A N 1
ATOM 1376 C CA . GLY A 1 168 ? -1.560 -20.265 1.646 1.00 96.25 168 GLY A CA 1
ATOM 1377 C C . GLY A 1 168 ? -1.623 -20.038 3.159 1.00 96.25 168 GLY A C 1
ATOM 1378 O O . GLY A 1 168 ? -0.899 -19.227 3.737 1.00 96.25 168 GLY A O 1
ATOM 1379 N N . ALA A 1 169 ? -2.487 -20.807 3.824 1.00 92.56 169 ALA A N 1
ATOM 1380 C CA . ALA A 1 169 ? -2.725 -20.700 5.266 1.00 92.56 169 ALA A CA 1
ATOM 1381 C C . ALA A 1 169 ? -1.508 -21.085 6.129 1.00 92.56 169 ALA A C 1
ATOM 1383 O O . ALA A 1 169 ? -1.443 -20.713 7.301 1.00 92.56 169 ALA A O 1
ATOM 1384 N N . ASP A 1 170 ? -0.550 -21.828 5.567 1.00 95.00 170 ASP A N 1
ATOM 1385 C CA . ASP A 1 170 ? 0.643 -22.271 6.284 1.00 95.00 170 ASP A CA 1
ATOM 1386 C C . ASP A 1 170 ? 1.794 -21.267 6.293 1.00 95.00 170 ASP A C 1
ATOM 1388 O O . ASP A 1 170 ? 2.716 -21.428 7.101 1.00 95.00 170 ASP A O 1
ATOM 1392 N N . ASP A 1 171 ? 1.718 -20.220 5.467 1.00 97.06 171 ASP A N 1
ATOM 1393 C CA . ASP A 1 171 ? 2.733 -19.177 5.415 1.00 97.06 171 ASP A CA 1
ATOM 1394 C C . ASP A 1 171 ? 2.894 -18.495 6.793 1.00 97.06 171 ASP A C 1
ATOM 1396 O O . ASP A 1 171 ? 1.901 -18.083 7.408 1.00 97.06 171 ASP A O 1
ATOM 1400 N N . PRO A 1 172 ? 4.132 -18.337 7.306 1.00 95.38 172 PRO A N 1
ATOM 1401 C CA . PRO A 1 172 ? 4.362 -17.750 8.624 1.00 95.38 172 PRO A CA 1
ATOM 1402 C C . PRO A 1 172 ? 3.799 -16.335 8.785 1.00 95.38 172 PRO A C 1
ATOM 1404 O O . PRO A 1 172 ? 3.349 -15.981 9.876 1.00 95.38 172 PRO A O 1
ATOM 1407 N N . MET A 1 173 ? 3.812 -15.521 7.723 1.00 94.06 173 MET A N 1
ATOM 1408 C CA . MET A 1 173 ? 3.256 -14.171 7.762 1.00 94.06 173 MET A CA 1
ATOM 1409 C C . MET A 1 173 ? 1.732 -14.218 7.790 1.00 94.06 173 MET A C 1
ATOM 1411 O O . MET A 1 173 ? 1.127 -13.530 8.609 1.00 94.06 173 MET A O 1
ATOM 1415 N N . VAL A 1 174 ? 1.112 -15.076 6.974 1.00 97.00 174 VAL A N 1
ATOM 1416 C CA . VAL A 1 174 ? -0.347 -15.281 6.990 1.00 97.00 174 VAL A CA 1
ATOM 1417 C C . VAL A 1 174 ? -0.814 -15.719 8.377 1.00 97.00 174 VAL A C 1
ATOM 1419 O O . VAL A 1 174 ? -1.725 -15.109 8.936 1.00 97.00 174 VAL A O 1
ATOM 1422 N N . LYS A 1 175 ? -0.143 -16.701 8.994 1.00 97.62 175 LYS A N 1
ATOM 1423 C CA . LYS A 1 175 ? -0.455 -17.160 10.360 1.00 97.62 175 LYS A CA 1
ATOM 1424 C C . LYS A 1 175 ? -0.371 -16.037 11.392 1.00 97.62 175 LYS A C 1
ATOM 1426 O O . LYS A 1 175 ? -1.264 -15.917 12.231 1.00 97.62 175 LYS A O 1
ATOM 1431 N N . ARG A 1 176 ? 0.676 -15.207 11.326 1.00 96.25 176 ARG A N 1
ATOM 1432 C CA . ARG A 1 176 ? 0.864 -14.059 12.230 1.00 96.25 176 ARG A CA 1
ATOM 1433 C C . ARG A 1 176 ? -0.207 -12.989 12.031 1.00 96.25 176 ARG A C 1
ATOM 1435 O O . ARG A 1 176 ? -0.809 -12.547 13.005 1.00 96.25 176 ARG A O 1
ATOM 1442 N N . VAL A 1 177 ? -0.479 -12.616 10.781 1.00 97.00 177 VAL A N 1
ATOM 1443 C CA . VAL A 1 177 ? -1.480 -11.604 10.420 1.00 97.00 177 VAL A CA 1
ATOM 1444 C C . VAL A 1 177 ? -2.882 -12.043 10.840 1.00 97.00 177 VAL A C 1
ATOM 1446 O O . VAL A 1 177 ? -3.609 -11.262 11.458 1.00 97.00 177 VAL A O 1
ATOM 1449 N N . LEU A 1 178 ? -3.253 -13.290 10.539 1.00 97.94 178 LEU A N 1
ATOM 1450 C CA . LEU A 1 178 ? -4.572 -13.842 10.844 1.00 97.94 178 LEU A CA 1
ATOM 1451 C C . LEU A 1 178 ? -4.742 -14.232 12.314 1.00 97.94 178 LEU A C 1
ATOM 1453 O O . LEU A 1 178 ? -5.875 -14.332 12.780 1.00 97.94 178 LEU A O 1
ATOM 1457 N N . ALA A 1 179 ? -3.647 -14.439 13.049 1.00 97.12 179 ALA A N 1
ATOM 1458 C CA . ALA A 1 179 ? -3.652 -14.818 14.461 1.00 97.12 179 ALA A CA 1
ATOM 1459 C C . ALA A 1 179 ? -4.571 -16.025 14.757 1.00 97.12 179 ALA A C 1
ATOM 1461 O O . ALA A 1 179 ? -5.323 -16.033 15.730 1.00 97.12 179 ALA A O 1
ATOM 1462 N N . GLY A 1 180 ? -4.551 -17.028 13.869 1.00 96.50 180 GLY A N 1
ATOM 1463 C CA . GLY A 1 180 ? -5.379 -18.237 13.973 1.00 96.50 180 GLY A CA 1
ATOM 1464 C C . GLY A 1 180 ? -6.874 -18.044 13.680 1.00 96.50 180 GLY A C 1
ATOM 1465 O O . GLY A 1 180 ? -7.656 -18.965 13.898 1.00 96.50 180 GLY A O 1
ATOM 1466 N N . LYS A 1 181 ? -7.296 -16.868 13.197 1.00 98.25 181 LYS A N 1
ATOM 1467 C CA . LYS A 1 181 ? -8.695 -16.549 12.870 1.00 98.25 181 LYS A CA 1
ATOM 1468 C C . LYS A 1 181 ? -8.935 -16.598 11.362 1.00 98.25 181 LYS A C 1
ATOM 1470 O O . LYS A 1 181 ? -8.008 -16.502 10.564 1.00 98.25 181 LYS A O 1
ATOM 1475 N N . SER A 1 182 ? -10.201 -16.697 10.956 1.00 98.19 182 SER A N 1
ATOM 1476 C CA . SER A 1 182 ? -10.564 -16.457 9.555 1.00 98.19 182 SER A CA 1
ATOM 1477 C C . SER A 1 182 ? -10.323 -14.985 9.180 1.00 98.19 182 SER A C 1
ATOM 1479 O O . SER A 1 182 ? -10.411 -14.125 10.065 1.00 98.19 182 SER A O 1
ATOM 1481 N N . PRO A 1 183 ? -10.096 -14.655 7.891 1.00 98.44 183 PRO A N 1
ATOM 1482 C CA . PRO A 1 183 ? -9.924 -13.270 7.439 1.00 98.44 183 PRO A CA 1
ATOM 1483 C C . PRO A 1 183 ? -11.014 -12.325 7.958 1.00 98.44 183 PRO A C 1
ATOM 1485 O O . PRO A 1 183 ? -10.717 -11.271 8.514 1.00 98.44 183 PRO A O 1
ATOM 1488 N N . LYS A 1 184 ? -12.281 -12.754 7.893 1.00 98.56 184 LYS A N 1
ATOM 1489 C CA . LYS A 1 184 ? -13.426 -11.979 8.386 1.00 98.56 184 LYS A CA 1
ATOM 1490 C C . LYS A 1 184 ? -13.390 -11.751 9.897 1.00 98.56 184 LYS A C 1
ATOM 1492 O O . LYS A 1 184 ? -13.645 -10.642 10.360 1.00 98.56 184 LYS A O 1
ATOM 1497 N N . ALA A 1 185 ? -13.102 -12.796 10.673 1.00 98.75 185 ALA A N 1
ATOM 1498 C CA . ALA A 1 185 ? -13.034 -12.685 12.127 1.00 98.75 185 ALA A CA 1
ATOM 1499 C C . ALA A 1 185 ? -11.855 -11.804 12.563 1.00 98.75 185 ALA A C 1
ATOM 1501 O O . ALA A 1 185 ? -12.008 -10.989 13.473 1.00 98.75 185 ALA A O 1
ATOM 1502 N N . ARG A 1 186 ? -10.710 -11.912 11.877 1.00 98.44 186 ARG A N 1
ATOM 1503 C CA . ARG A 1 186 ? -9.548 -11.058 12.124 1.00 98.44 186 ARG A CA 1
ATOM 1504 C C . ARG A 1 186 ? -9.826 -9.599 11.768 1.00 98.44 186 ARG A C 1
ATOM 1506 O O . ARG A 1 186 ? -9.539 -8.721 12.575 1.00 98.44 186 ARG A O 1
ATOM 1513 N N . ALA A 1 187 ? -10.431 -9.332 10.612 1.00 98.69 187 ALA A N 1
ATOM 1514 C CA . ALA A 1 187 ? -10.812 -7.980 10.214 1.00 98.69 187 ALA A CA 1
ATOM 1515 C C . ALA A 1 187 ? -11.782 -7.339 11.222 1.00 98.69 187 ALA A C 1
ATOM 1517 O O . ALA A 1 187 ? -11.571 -6.205 11.647 1.00 98.69 187 ALA A O 1
ATOM 1518 N N . ALA A 1 188 ? -12.808 -8.079 11.658 1.00 98.75 188 ALA A N 1
ATOM 1519 C CA . ALA A 1 188 ? -13.765 -7.605 12.656 1.00 98.75 188 ALA A CA 1
ATOM 1520 C C . ALA A 1 188 ? -13.111 -7.287 14.007 1.00 98.75 188 ALA A C 1
ATOM 1522 O O . ALA A 1 188 ? -13.431 -6.265 14.608 1.00 98.75 188 ALA A O 1
ATOM 1523 N N . GLU A 1 189 ? -12.191 -8.129 14.480 1.00 98.62 189 GLU A N 1
ATOM 1524 C CA . GLU A 1 189 ? -11.422 -7.860 15.697 1.00 98.62 189 GLU A CA 1
ATOM 1525 C C . GLU A 1 189 ? -10.603 -6.572 15.575 1.00 98.62 189 GLU A C 1
ATOM 1527 O O . GLU A 1 189 ? -10.682 -5.709 16.446 1.00 98.62 189 GLU A O 1
ATOM 1532 N N . LEU A 1 190 ? -9.831 -6.437 14.494 1.00 98.62 190 LEU A N 1
ATOM 1533 C CA . LEU A 1 190 ? -8.939 -5.299 14.290 1.00 98.62 190 LEU A CA 1
ATOM 1534 C C . LEU A 1 190 ? -9.719 -3.981 14.206 1.00 98.62 190 LEU A C 1
ATOM 1536 O O . LEU A 1 190 ? -9.363 -3.008 14.867 1.00 98.62 190 LEU A O 1
ATOM 1540 N N . VAL A 1 191 ? -10.794 -3.955 13.414 1.00 98.62 191 VAL A N 1
ATOM 1541 C CA . VAL A 1 191 ? -11.601 -2.747 13.188 1.00 98.62 191 VAL A CA 1
ATOM 1542 C C . VAL A 1 191 ? -12.406 -2.362 14.426 1.00 98.62 191 VAL A C 1
ATOM 1544 O O . VAL A 1 191 ? -12.494 -1.182 14.746 1.00 98.62 191 VAL A O 1
ATOM 1547 N N . ASN A 1 192 ? -12.998 -3.326 15.136 1.00 98.38 192 ASN A N 1
ATOM 1548 C CA . ASN A 1 192 ? -13.817 -3.009 16.309 1.00 98.38 192 ASN A CA 1
ATOM 1549 C C . ASN A 1 192 ? -12.981 -2.749 17.568 1.00 98.38 192 ASN A C 1
ATOM 1551 O O . ASN A 1 192 ? -13.456 -2.070 18.474 1.00 98.38 192 ASN A O 1
ATOM 1555 N N . GLY A 1 193 ? -11.761 -3.289 17.644 1.00 98.06 193 GLY A N 1
ATOM 1556 C CA . GLY A 1 193 ? -10.872 -3.116 18.792 1.00 98.06 193 GLY A CA 1
ATOM 1557 C C . GLY A 1 193 ? -9.984 -1.870 18.731 1.00 98.06 193 GLY A C 1
ATOM 1558 O O . GLY A 1 193 ? -9.384 -1.514 19.743 1.00 98.06 193 GLY A O 1
ATOM 1559 N N . THR A 1 194 ? -9.875 -1.212 17.574 1.00 98.38 194 THR A N 1
ATOM 1560 C CA . THR A 1 194 ? -9.019 -0.029 17.412 1.00 98.38 194 THR A CA 1
ATOM 1561 C C . THR A 1 194 ? -9.703 1.268 17.844 1.00 98.38 194 THR A C 1
ATOM 1563 O O . THR A 1 194 ? -10.895 1.486 17.623 1.00 98.38 194 THR A O 1
ATOM 1566 N N . LYS A 1 195 ? -8.918 2.180 18.417 1.00 97.31 195 LYS A N 1
ATOM 1567 C CA . LYS A 1 195 ? -9.313 3.561 18.728 1.00 97.31 195 LYS A CA 1
ATOM 1568 C C . LYS A 1 195 ? -8.910 4.544 17.634 1.00 97.31 195 LYS A C 1
ATOM 1570 O O . LYS A 1 195 ? -9.226 5.725 17.729 1.00 97.31 195 LYS A O 1
ATOM 1575 N N . LEU A 1 196 ? -8.263 4.082 16.563 1.00 97.44 196 LEU A N 1
ATOM 1576 C CA . LEU A 1 196 ? -7.774 4.946 15.485 1.00 97.44 196 LEU A CA 1
ATOM 1577 C C . LEU A 1 196 ? -8.877 5.621 14.666 1.00 97.44 196 LEU A C 1
ATOM 1579 O O . LEU A 1 196 ? -8.560 6.453 13.826 1.00 97.44 196 LEU A O 1
ATOM 1583 N N . LYS A 1 197 ? -10.159 5.327 14.898 1.00 97.12 197 LYS A N 1
ATOM 1584 C CA . LYS A 1 197 ? -11.267 6.119 14.345 1.00 97.12 197 LYS A CA 1
ATOM 1585 C C . LYS A 1 197 ? -11.382 7.499 15.006 1.00 97.12 197 LYS A C 1
ATOM 1587 O O . LYS A 1 197 ? -11.783 8.454 14.343 1.00 97.12 197 LYS A O 1
ATOM 1592 N N . ASP A 1 198 ? -10.988 7.618 16.270 1.00 97.00 198 ASP A N 1
ATOM 1593 C CA . ASP A 1 198 ? -10.989 8.877 17.011 1.00 97.00 198 ASP A CA 1
ATOM 1594 C C . ASP A 1 198 ? -9.800 9.757 16.593 1.00 97.00 198 ASP A C 1
ATOM 1596 O O . ASP A 1 198 ? -8.633 9.381 16.730 1.00 97.00 198 ASP A O 1
ATOM 1600 N N . VAL A 1 199 ? -10.106 10.944 16.069 1.00 97.44 199 VAL A N 1
ATOM 1601 C CA . VAL A 1 199 ? -9.104 11.917 15.626 1.00 97.44 199 VAL A CA 1
ATOM 1602 C C . VAL A 1 199 ? -8.256 12.448 16.780 1.00 97.44 199 VAL A C 1
ATOM 1604 O O . VAL A 1 199 ? -7.051 12.630 16.609 1.00 97.44 199 VAL A O 1
ATOM 1607 N N . GLU A 1 200 ? -8.836 12.636 17.965 1.00 96.81 200 GLU A N 1
ATOM 1608 C CA . GLU A 1 200 ? -8.111 13.144 19.132 1.00 96.81 200 GLU A CA 1
ATOM 1609 C C . GLU A 1 200 ? -7.170 12.080 19.696 1.00 96.81 200 GLU A C 1
ATOM 1611 O O . GLU A 1 200 ? -6.062 12.392 20.141 1.00 96.81 200 GLU A O 1
ATOM 1616 N N . PHE A 1 201 ? -7.544 10.802 19.590 1.00 95.81 201 PHE A N 1
ATOM 1617 C CA . PHE A 1 201 ? -6.627 9.702 19.874 1.00 95.81 201 PHE A CA 1
ATOM 1618 C C . PHE A 1 201 ? -5.425 9.717 18.918 1.00 95.81 201 PHE A C 1
ATOM 1620 O O . PHE A 1 201 ? -4.282 9.655 19.374 1.00 95.81 201 PHE A O 1
ATOM 1627 N N . ARG A 1 202 ? -5.651 9.885 17.605 1.00 96.12 202 ARG A N 1
ATOM 1628 C CA . ARG A 1 202 ? -4.560 9.972 16.614 1.00 96.12 202 ARG A CA 1
ATOM 1629 C C . ARG A 1 202 ? -3.655 11.185 16.839 1.00 96.12 202 ARG A C 1
ATOM 1631 O O . ARG A 1 202 ? -2.436 11.033 16.788 1.00 96.12 202 ARG A O 1
ATOM 1638 N N . LYS A 1 203 ? -4.217 12.362 17.142 1.00 95.69 203 LYS A N 1
ATOM 1639 C CA . LYS A 1 203 ? -3.447 13.569 17.501 1.00 95.69 203 LYS A CA 1
ATOM 1640 C C . LYS A 1 203 ? -2.589 13.346 18.737 1.00 95.69 203 LYS A C 1
ATOM 1642 O O . LYS A 1 203 ? -1.399 13.644 18.707 1.00 95.69 203 LYS A O 1
ATOM 1647 N N . ASN A 1 204 ? -3.166 12.770 19.791 1.00 92.94 204 ASN A N 1
ATOM 1648 C CA . ASN A 1 204 ? -2.427 12.457 21.010 1.00 92.94 204 ASN A CA 1
ATOM 1649 C C . ASN A 1 204 ? -1.256 11.512 20.736 1.00 92.94 204 ASN A C 1
ATOM 1651 O O . ASN A 1 204 ? -0.154 11.761 21.210 1.00 92.94 204 ASN A O 1
ATOM 1655 N N . LEU A 1 205 ? -1.468 10.448 19.958 1.00 92.56 205 LEU A N 1
ATOM 1656 C CA . LEU A 1 205 ? -0.391 9.532 19.578 1.00 92.56 205 LEU A CA 1
ATOM 1657 C C . LEU A 1 205 ? 0.698 10.225 18.755 1.00 92.56 205 LEU A C 1
ATOM 1659 O O . LEU A 1 205 ? 1.879 10.017 19.009 1.00 92.56 205 LEU A O 1
ATOM 1663 N N . TYR A 1 206 ? 0.312 11.072 17.802 1.00 93.00 206 TYR A N 1
ATOM 1664 C CA . TYR A 1 206 ? 1.251 11.802 16.955 1.00 93.00 206 TYR A CA 1
ATOM 1665 C C . TYR A 1 206 ? 2.013 12.907 17.702 1.00 93.00 206 TYR A C 1
ATOM 1667 O O . TYR A 1 206 ? 3.105 13.269 17.280 1.00 93.00 206 TYR A O 1
ATOM 1675 N N . ALA A 1 207 ? 1.477 13.465 18.787 1.00 90.25 207 ALA A N 1
ATOM 1676 C CA . ALA A 1 207 ? 2.165 14.474 19.598 1.00 90.25 207 ALA A CA 1
ATOM 1677 C C . ALA A 1 207 ? 3.139 13.869 20.625 1.00 90.25 207 ALA A C 1
ATOM 1679 O O . ALA A 1 207 ? 4.015 14.568 21.131 1.00 90.25 207 ALA A O 1
ATOM 1680 N N . LYS A 1 208 ? 2.975 12.584 20.949 1.00 83.38 208 LYS A N 1
ATOM 1681 C CA . LYS A 1 208 ? 3.766 11.879 21.959 1.00 83.38 208 LYS A CA 1
ATOM 1682 C C . LYS A 1 208 ? 5.158 11.488 21.458 1.00 83.38 208 LYS A C 1
ATOM 1684 O O . LYS A 1 208 ? 5.410 11.397 20.256 1.00 83.38 208 LYS A O 1
ATOM 1689 N N . ASP A 1 209 ? 6.053 11.243 22.413 1.00 76.88 209 ASP A N 1
ATOM 1690 C CA . ASP A 1 209 ? 7.378 10.694 22.142 1.00 76.88 209 ASP A CA 1
ATOM 1691 C C . ASP A 1 209 ? 7.323 9.222 21.694 1.00 76.88 209 ASP A C 1
ATOM 1693 O O . ASP A 1 209 ? 6.318 8.515 21.844 1.00 76.88 209 ASP A O 1
ATOM 1697 N N . THR A 1 210 ? 8.437 8.761 21.124 1.00 74.88 210 THR A N 1
ATOM 1698 C CA . THR A 1 210 ? 8.591 7.404 20.591 1.00 74.88 210 THR A CA 1
ATOM 1699 C C . THR A 1 210 ? 8.267 6.330 21.620 1.00 74.88 210 THR A C 1
ATOM 1701 O O . THR A 1 210 ? 7.560 5.374 21.302 1.00 74.88 210 THR A O 1
ATOM 1704 N N . THR A 1 211 ? 8.742 6.493 22.855 1.00 76.88 211 THR A N 1
ATOM 1705 C CA . THR A 1 211 ? 8.557 5.521 23.938 1.00 76.88 211 THR A CA 1
ATOM 1706 C C . THR A 1 211 ? 7.077 5.307 24.236 1.00 76.88 211 THR A C 1
ATOM 1708 O O . THR A 1 211 ? 6.617 4.173 24.375 1.00 76.88 211 THR A O 1
ATOM 1711 N N . THR A 1 212 ? 6.297 6.389 24.269 1.00 76.25 212 THR A N 1
ATOM 1712 C CA . THR A 1 212 ? 4.871 6.309 24.582 1.00 76.25 212 THR A CA 1
ATOM 1713 C C . THR A 1 212 ? 4.068 5.674 23.449 1.00 76.25 212 THR A C 1
ATOM 1715 O O . THR A 1 212 ? 3.139 4.914 23.725 1.00 76.25 212 THR A O 1
ATOM 1718 N N . LEU A 1 213 ? 4.406 5.935 22.177 1.00 76.62 213 LEU A N 1
ATOM 1719 C CA . LEU A 1 213 ? 3.750 5.221 21.079 1.00 76.62 213 LEU A CA 1
ATOM 1720 C C . LEU A 1 213 ? 4.158 3.754 21.065 1.00 76.62 213 LEU A C 1
ATOM 1722 O O . LEU A 1 213 ? 3.291 2.924 20.845 1.00 76.62 213 LEU A O 1
ATOM 1726 N N . GLN A 1 214 ? 5.422 3.404 21.300 1.00 76.19 214 GLN A N 1
ATOM 1727 C CA . GLN A 1 214 ? 5.847 1.999 21.344 1.00 76.19 214 GLN A CA 1
ATOM 1728 C C . GLN A 1 214 ? 5.100 1.204 22.425 1.00 76.19 214 GLN A C 1
ATOM 1730 O O . GLN A 1 214 ? 4.746 0.052 22.189 1.00 76.19 214 GLN A O 1
ATOM 1735 N N . ALA A 1 215 ? 4.783 1.838 23.557 1.00 83.88 215 ALA A N 1
ATOM 1736 C CA . ALA A 1 215 ? 3.967 1.253 24.621 1.00 83.88 215 ALA A CA 1
ATOM 1737 C C . ALA A 1 215 ? 2.447 1.276 24.342 1.00 83.88 215 ALA A C 1
ATOM 1739 O O . ALA A 1 215 ? 1.673 0.667 25.080 1.00 83.88 215 ALA A O 1
ATOM 1740 N N . ALA A 1 216 ? 1.984 1.992 23.311 1.00 87.88 216 ALA A N 1
ATOM 1741 C CA . ALA A 1 216 ? 0.564 2.075 22.992 1.00 87.88 216 ALA A CA 1
ATOM 1742 C C . ALA A 1 216 ? 0.080 0.773 22.343 1.00 87.88 216 ALA A C 1
ATOM 1744 O O . ALA A 1 216 ? 0.459 0.453 21.212 1.00 87.88 216 ALA A O 1
ATOM 1745 N N . HIS A 1 217 ? -0.804 0.067 23.041 1.00 92.19 217 HIS A N 1
ATOM 1746 C CA . HIS A 1 217 ? -1.466 -1.131 22.539 1.00 92.19 217 HIS A CA 1
ATOM 1747 C C . HIS A 1 217 ? -2.796 -0.773 21.876 1.00 92.19 217 HIS A C 1
ATOM 1749 O O . HIS A 1 217 ? -3.734 -0.303 22.522 1.00 92.19 217 HIS A O 1
ATOM 1755 N N . ASP A 1 218 ? -2.851 -0.994 20.569 1.00 97.00 218 ASP A N 1
ATOM 1756 C CA . ASP A 1 218 ? -4.036 -0.869 19.728 1.00 97.00 218 ASP A CA 1
ATOM 1757 C C . ASP A 1 218 ? -3.927 -1.938 18.631 1.00 97.00 218 ASP A C 1
ATOM 1759 O O . ASP A 1 218 ? -2.865 -2.029 18.008 1.00 97.00 218 ASP A O 1
ATOM 1763 N N . PRO A 1 219 ? -4.981 -2.724 18.346 1.00 97.38 219 PRO A N 1
ATOM 1764 C CA . PRO A 1 219 ? -4.884 -3.845 17.411 1.00 97.38 219 PRO A CA 1
ATOM 1765 C C . PRO A 1 219 ? -4.353 -3.472 16.020 1.00 97.38 219 PRO A C 1
ATOM 1767 O O . PRO A 1 219 ? -3.630 -4.262 15.411 1.00 97.38 219 PRO A O 1
ATOM 1770 N N . MET A 1 220 ? -4.678 -2.276 15.515 1.00 97.31 220 MET A N 1
ATOM 1771 C CA . MET A 1 220 ? -4.187 -1.813 14.215 1.00 97.31 220 MET A CA 1
ATOM 1772 C C . MET A 1 220 ? -2.740 -1.321 14.292 1.00 97.31 220 MET A C 1
ATOM 1774 O O . MET A 1 220 ? -1.972 -1.587 13.368 1.00 97.31 220 MET A O 1
ATOM 1778 N N . LEU A 1 221 ? -2.343 -0.648 15.380 1.00 96.38 221 LEU A N 1
ATOM 1779 C CA . LEU A 1 221 ? -0.939 -0.266 15.597 1.00 96.38 221 LEU A CA 1
ATOM 1780 C C . LEU A 1 221 ? -0.046 -1.495 15.740 1.00 96.38 221 LEU A C 1
ATOM 1782 O O . LEU A 1 221 ? 1.014 -1.554 15.124 1.00 96.38 221 LEU A O 1
ATOM 1786 N N . ASP A 1 222 ? -0.483 -2.491 16.505 1.00 95.88 222 ASP A N 1
ATOM 1787 C CA . ASP A 1 222 ? 0.266 -3.729 16.705 1.00 95.88 222 ASP A CA 1
ATOM 1788 C C . ASP A 1 222 ? 0.423 -4.495 15.387 1.00 95.88 222 ASP A C 1
ATOM 1790 O O . ASP A 1 222 ? 1.517 -4.971 15.070 1.00 95.88 222 ASP A O 1
ATOM 1794 N N . LEU A 1 223 ? -0.635 -4.546 14.568 1.00 96.12 223 LEU A N 1
ATOM 1795 C CA . LEU A 1 223 ? -0.557 -5.112 13.223 1.00 96.12 223 LEU A CA 1
ATOM 1796 C C . LEU A 1 223 ? 0.409 -4.325 12.327 1.00 96.12 223 LEU A C 1
ATOM 1798 O O . LEU A 1 223 ? 1.235 -4.934 11.649 1.00 96.12 223 LEU A O 1
ATOM 1802 N N . ALA A 1 224 ? 0.339 -2.991 12.330 1.00 94.62 224 ALA A N 1
ATOM 1803 C CA . ALA A 1 224 ? 1.240 -2.155 11.543 1.00 94.62 224 ALA A CA 1
ATOM 1804 C C . ALA A 1 224 ? 2.704 -2.375 11.950 1.00 94.62 224 ALA A C 1
ATOM 1806 O O . ALA A 1 224 ? 3.531 -2.645 11.089 1.00 94.62 224 ALA A O 1
ATOM 1807 N N . ARG A 1 225 ? 3.030 -2.364 13.248 1.00 92.62 225 ARG A N 1
ATOM 1808 C CA . ARG A 1 225 ? 4.395 -2.632 13.743 1.00 92.62 225 ARG A CA 1
ATOM 1809 C C . ARG A 1 225 ? 4.903 -4.012 13.336 1.00 92.62 225 ARG A C 1
ATOM 1811 O O . ARG A 1 225 ? 6.052 -4.145 12.928 1.00 92.62 225 ARG A O 1
ATOM 1818 N N . MET A 1 226 ? 4.046 -5.030 13.425 1.00 92.69 226 MET A N 1
ATOM 1819 C CA . MET A 1 226 ? 4.393 -6.406 13.065 1.00 92.69 226 MET A CA 1
ATOM 1820 C C . MET A 1 226 ? 4.831 -6.535 11.602 1.00 92.69 226 MET A C 1
ATOM 1822 O O . MET A 1 226 ? 5.743 -7.306 11.301 1.00 92.69 226 MET A O 1
ATOM 1826 N N . ILE A 1 227 ? 4.176 -5.807 10.696 1.00 92.06 227 ILE A N 1
ATOM 1827 C CA . ILE A 1 227 ? 4.416 -5.921 9.252 1.00 92.06 227 ILE A CA 1
ATOM 1828 C C . ILE A 1 227 ? 5.420 -4.894 8.734 1.00 92.06 227 ILE A C 1
ATOM 1830 O O . ILE A 1 227 ? 5.913 -5.047 7.622 1.00 92.06 227 ILE A O 1
ATOM 1834 N N . ASP A 1 228 ? 5.739 -3.857 9.508 1.00 89.69 228 ASP A N 1
ATOM 1835 C CA . ASP A 1 228 ? 6.488 -2.718 8.985 1.00 89.69 228 ASP A CA 1
ATOM 1836 C C . ASP A 1 228 ? 7.967 -3.016 8.715 1.00 89.69 228 ASP A C 1
ATOM 1838 O O . ASP A 1 228 ? 8.510 -2.522 7.732 1.00 89.69 228 ASP A O 1
ATOM 1842 N N . ALA A 1 229 ? 8.610 -3.843 9.545 1.00 88.00 229 ALA A N 1
ATOM 1843 C CA . ALA A 1 229 ? 9.982 -4.293 9.306 1.00 88.00 229 ALA A CA 1
ATOM 1844 C C . ALA A 1 229 ? 10.115 -5.146 8.026 1.00 88.00 229 ALA A C 1
ATOM 1846 O O . ALA A 1 229 ? 10.932 -4.796 7.184 1.00 88.00 229 ALA A O 1
ATOM 1847 N N . PRO A 1 230 ? 9.312 -6.209 7.802 1.00 87.50 230 PRO A N 1
ATOM 1848 C CA . PRO A 1 230 ? 9.374 -6.965 6.546 1.00 87.50 230 PRO A CA 1
ATOM 1849 C C . PRO A 1 230 ? 8.856 -6.194 5.318 1.00 87.50 230 PRO A C 1
ATOM 1851 O O . PRO A 1 230 ? 8.954 -6.704 4.205 1.00 87.50 230 PRO A O 1
ATOM 1854 N N . ALA A 1 231 ? 8.286 -5.002 5.507 1.00 86.69 231 ALA A N 1
ATOM 1855 C CA . ALA A 1 231 ? 7.865 -4.113 4.430 1.00 86.69 231 ALA A CA 1
ATOM 1856 C C . ALA A 1 231 ? 8.941 -3.094 4.002 1.00 86.69 231 ALA A C 1
ATOM 1858 O O . ALA A 1 231 ? 8.696 -2.347 3.055 1.00 86.69 231 ALA A O 1
ATOM 1859 N N . ARG A 1 232 ? 10.080 -3.014 4.703 1.00 80.50 232 ARG A N 1
ATOM 1860 C CA . ARG A 1 232 ? 11.145 -2.022 4.481 1.00 80.50 232 ARG A CA 1
ATOM 1861 C C . ARG A 1 232 ? 12.449 -2.652 4.001 1.00 80.50 232 ARG A C 1
ATOM 1863 O O . ARG A 1 232 ? 12.696 -3.835 4.317 1.00 80.50 232 ARG A O 1
#

Mean predicted aligned error: 4.85 Å

Solvent-accessible surface area (backbone atoms only — not comparable to full-atom values): 12900 Å² total; per-residue (Å²): 138,93,47,70,67,58,49,64,74,43,42,69,59,51,51,52,51,53,52,50,50,53,52,50,51,52,52,52,52,47,68,70,32,68,67,56,45,51,53,51,52,51,52,50,51,55,51,51,53,53,34,63,71,34,82,91,39,35,80,55,63,62,52,56,59,53,50,52,53,49,52,56,53,44,67,71,46,44,79,57,42,38,39,56,24,64,92,60,92,64,94,74,68,91,70,72,22,56,30,51,33,45,70,56,44,49,45,22,40,52,52,57,47,48,47,62,32,62,77,42,61,61,89,76,24,59,74,72,59,15,77,94,27,40,69,63,45,47,53,63,59,54,49,81,72,88,81,54,66,72,58,40,25,51,44,22,17,51,18,33,40,53,46,32,67,74,64,33,75,81,32,70,65,45,39,62,75,29,66,88,44,54,37,57,59,34,24,45,49,34,62,72,61,34,62,68,85,40,44,68,55,42,49,53,52,68,73,46,57,61,69,60,47,73,70,52,86,32,52,33,40,51,51,32,61,70,46,47,64,87,42,102